Protein AF-A0A059LC12-F1 (afdb_monomer_lite)

Foldseek 3Di:
DVVVVVVLVCLQAKDFAWDADPDDPVRPDRPRLATDRPDIDGDPVVSVAAADLLFQKDKAWQQCVPPPPDPPDRDDTDIDIFGADDADVVGGGHDHPDQSPDDLVVSQVCCCVRVNDGDDAQANQQSQCVVQVVVVHDGPDDDVPHHHDDVVCSVLSCLRFADPPPPFSFGWHAPDVVHQWTAGRRRRDIDGPVNSVVVVVVVVD

Sequence (205 aa):
AEVLQLLRMDDCNAHGVLARRADALDGSEADPTARGVRGALLLASGSLVNHECLPTLARFDDCDAGSRSSATACSTPCVSFRTLHAVPRGGELSLSYVPLLWDGEERRARCRALFGFDCRCARCRAELREEAEAQGKEAPAAGLGEEEADWRYVDVFLLKYVCARPGCGGTLAPEAPGGSAAECNVCGAKRTEKEFLEELQALQE

Structure (mmCIF, N/CA/C/O backbone):
data_AF-A0A059LC12-F1
#
_entry.id   AF-A0A059LC12-F1
#
loop_
_atom_site.group_PDB
_atom_site.id
_atom_site.type_symbol
_atom_site.label_atom_id
_atom_site.label_alt_id
_atom_site.label_comp_id
_atom_site.label_asym_id
_atom_site.label_entity_id
_atom_site.label_seq_id
_atom_site.pdbx_PDB_ins_code
_atom_site.Cartn_x
_atom_site.Cartn_y
_atom_site.Cartn_z
_atom_site.occupancy
_atom_site.B_iso_or_equiv
_atom_site.auth_seq_id
_atom_site.auth_comp_id
_atom_site.auth_asym_id
_atom_site.auth_atom_id
_atom_site.pdbx_PDB_model_num
ATOM 1 N N . ALA A 1 1 ? -9.591 -32.918 -3.657 1.00 78.50 1 ALA A N 1
ATOM 2 C CA . ALA A 1 1 ? -9.455 -32.051 -2.468 1.00 78.50 1 ALA A CA 1
ATOM 3 C C . ALA A 1 1 ? -8.163 -31.238 -2.537 1.00 78.50 1 ALA A C 1
ATOM 5 O O . ALA A 1 1 ? -8.237 -30.019 -2.512 1.00 78.50 1 ALA A O 1
ATOM 6 N N . GLU A 1 2 ? -7.014 -31.886 -2.737 1.00 91.19 2 GLU A N 1
ATOM 7 C CA . GLU A 1 2 ? -5.685 -31.244 -2.759 1.00 91.19 2 GLU A CA 1
ATOM 8 C C . GLU A 1 2 ? -5.505 -30.181 -3.855 1.00 91.19 2 GLU A C 1
ATOM 10 O O . GLU A 1 2 ? -5.040 -29.086 -3.566 1.00 91.19 2 GLU A O 1
ATOM 15 N N . VAL A 1 3 ? -5.954 -30.441 -5.091 1.00 94.06 3 VAL A N 1
ATOM 16 C CA . VAL A 1 3 ? -5.865 -29.451 -6.188 1.00 94.06 3 VAL A CA 1
ATOM 17 C C . VAL A 1 3 ? -6.648 -28.174 -5.869 1.00 94.06 3 VAL A C 1
ATOM 19 O O . VAL A 1 3 ? -6.159 -27.078 -6.104 1.00 94.06 3 VAL A O 1
ATOM 22 N N . LEU A 1 4 ? -7.841 -28.294 -5.278 1.00 93.50 4 LEU A N 1
ATOM 23 C CA . LEU A 1 4 ? -8.642 -27.128 -4.886 1.00 93.50 4 LEU A CA 1
ATOM 24 C C . LEU A 1 4 ? -7.980 -26.334 -3.758 1.00 93.50 4 LEU A C 1
ATOM 26 O O . LEU A 1 4 ? -8.075 -25.113 -3.735 1.00 93.50 4 LEU A O 1
ATOM 30 N N . GLN A 1 5 ? -7.315 -27.017 -2.825 1.00 92.62 5 GLN A N 1
ATOM 31 C CA . GLN A 1 5 ? -6.544 -26.354 -1.780 1.00 92.62 5 GLN A CA 1
ATOM 32 C C . GLN A 1 5 ? -5.348 -25.605 -2.375 1.00 92.62 5 GLN A C 1
ATOM 34 O O . GLN A 1 5 ? -5.106 -24.469 -1.988 1.00 92.62 5 GLN A O 1
ATOM 39 N N . LEU A 1 6 ? -4.643 -26.206 -3.337 1.00 93.06 6 LEU A N 1
ATOM 40 C CA . LEU A 1 6 ? -3.536 -25.556 -4.034 1.00 93.06 6 LEU A CA 1
ATOM 41 C C . LEU A 1 6 ? -3.992 -24.310 -4.796 1.00 93.06 6 LEU A C 1
ATOM 43 O O . LEU A 1 6 ? -3.363 -23.270 -4.657 1.00 93.06 6 LEU A O 1
ATOM 47 N N . LEU A 1 7 ? -5.107 -24.391 -5.524 1.00 92.75 7 LEU A N 1
ATOM 48 C CA . LEU A 1 7 ? -5.674 -23.238 -6.229 1.00 92.75 7 LEU A CA 1
ATOM 49 C C . LEU A 1 7 ? -6.076 -22.118 -5.262 1.00 92.75 7 LEU A C 1
ATOM 51 O O . LEU A 1 7 ? -5.769 -20.965 -5.511 1.00 92.75 7 LEU A O 1
ATOM 55 N N . ARG A 1 8 ? -6.664 -22.449 -4.105 1.00 90.69 8 ARG A N 1
ATOM 56 C CA . ARG A 1 8 ? -6.962 -21.442 -3.070 1.00 90.69 8 ARG A CA 1
ATOM 57 C C . ARG A 1 8 ? -5.703 -20.811 -2.478 1.00 90.69 8 ARG A C 1
ATOM 59 O O . ARG A 1 8 ? -5.715 -19.635 -2.136 1.00 90.69 8 ARG A O 1
ATOM 66 N N . MET A 1 9 ? -4.633 -21.590 -2.313 1.00 91.12 9 MET A N 1
ATOM 67 C CA . MET A 1 9 ? -3.349 -21.046 -1.873 1.00 91.12 9 MET A CA 1
ATOM 68 C C . MET A 1 9 ? -2.764 -20.116 -2.935 1.00 91.12 9 MET A C 1
ATOM 70 O O . MET A 1 9 ? -2.258 -19.063 -2.568 1.00 91.12 9 MET A O 1
ATOM 74 N N . ASP A 1 10 ? -2.861 -20.469 -4.216 1.00 93.25 10 ASP A N 1
ATOM 75 C CA . ASP A 1 10 ? -2.450 -19.604 -5.324 1.00 93.25 10 ASP A CA 1
ATOM 76 C C . ASP A 1 10 ? -3.256 -18.296 -5.332 1.00 93.25 10 ASP A C 1
ATOM 78 O O . ASP A 1 10 ? -2.665 -17.225 -5.241 1.00 93.25 10 ASP A O 1
ATOM 82 N N . ASP A 1 11 ? -4.590 -18.368 -5.281 1.00 91.19 11 ASP A N 1
ATOM 83 C CA . ASP A 1 11 ? -5.481 -17.197 -5.299 1.00 91.19 11 ASP A CA 1
ATOM 84 C C . ASP A 1 11 ? -5.171 -16.183 -4.179 1.00 91.19 11 ASP A C 1
ATOM 86 O O . ASP A 1 11 ? -5.227 -14.972 -4.398 1.00 91.19 11 ASP A O 1
ATOM 90 N N . CYS A 1 12 ? -4.816 -16.663 -2.981 1.00 91.50 12 CYS A N 1
ATOM 91 C CA . CYS A 1 12 ? -4.515 -15.801 -1.833 1.00 91.50 12 CYS A CA 1
ATOM 92 C C . CYS A 1 12 ? -3.069 -15.276 -1.796 1.00 91.50 12 CYS A C 1
ATOM 94 O O . CYS A 1 12 ? -2.794 -14.350 -1.034 1.00 91.50 12 CYS A O 1
ATOM 96 N N . ASN A 1 13 ? -2.137 -15.876 -2.547 1.00 92.81 13 ASN A N 1
ATOM 97 C CA . ASN A 1 13 ? -0.695 -15.608 -2.416 1.00 92.81 13 ASN A CA 1
ATOM 98 C C . ASN A 1 13 ? -0.008 -15.206 -3.727 1.00 92.81 13 ASN A C 1
ATOM 100 O O . ASN A 1 13 ? 1.164 -14.819 -3.712 1.00 92.81 13 ASN A O 1
ATOM 104 N N . ALA A 1 14 ? -0.701 -15.299 -4.859 1.00 91.81 14 ALA A N 1
ATOM 105 C CA . ALA A 1 14 ? -0.199 -14.851 -6.142 1.00 91.81 14 ALA A CA 1
ATOM 106 C C . ALA A 1 14 ? -0.180 -13.322 -6.201 1.00 91.81 14 ALA A C 1
ATOM 108 O O . ALA A 1 14 ? -1.168 -12.638 -5.929 1.00 91.81 14 ALA A O 1
ATOM 109 N N . HIS A 1 15 ? 0.952 -12.770 -6.624 1.00 88.88 15 HIS A N 1
ATOM 110 C CA . HIS A 1 15 ? 1.108 -11.340 -6.826 1.00 88.88 15 HIS A CA 1
ATOM 111 C C . HIS A 1 15 ? 1.257 -11.015 -8.309 1.00 88.88 15 HIS A C 1
ATOM 113 O O . HIS A 1 15 ? 2.125 -11.564 -8.987 1.00 88.88 15 HIS A O 1
ATOM 119 N N . GLY A 1 16 ? 0.467 -10.067 -8.813 1.00 88.38 16 GLY A N 1
ATOM 120 C CA . GLY A 1 16 ? 0.641 -9.555 -10.173 1.00 88.38 16 GLY A CA 1
ATOM 121 C C . GLY A 1 16 ? 2.003 -8.875 -10.344 1.00 88.38 16 GLY A C 1
ATOM 122 O O . GLY A 1 16 ? 2.426 -8.122 -9.471 1.00 88.38 16 GLY A O 1
ATOM 123 N N . VAL A 1 17 ? 2.691 -9.126 -11.455 1.00 87.12 17 VAL A N 1
ATOM 124 C CA . VAL A 1 17 ? 3.999 -8.525 -11.765 1.00 87.12 17 VAL A CA 1
ATOM 125 C C . VAL A 1 17 ? 3.817 -7.224 -12.525 1.00 87.12 17 VAL A C 1
ATOM 127 O O . VAL A 1 17 ? 3.371 -7.248 -13.676 1.00 87.12 17 VAL A O 1
ATOM 130 N N . LEU A 1 18 ? 4.184 -6.100 -11.911 1.00 84.31 18 LEU A N 1
ATOM 131 C CA . LEU A 1 18 ? 4.065 -4.771 -12.509 1.00 84.31 18 LEU A CA 1
ATOM 132 C C . LEU A 1 18 ? 5.333 -4.379 -13.276 1.00 84.31 18 LEU A C 1
ATOM 134 O O . LEU A 1 18 ? 6.278 -3.808 -12.733 1.00 84.31 18 LEU A O 1
ATOM 138 N N . ALA A 1 19 ? 5.330 -4.612 -14.583 1.00 76.31 19 ALA A N 1
ATOM 139 C CA . ALA A 1 19 ? 6.418 -4.202 -15.471 1.00 76.31 19 ALA A CA 1
ATOM 140 C C . ALA A 1 19 ? 5.969 -3.067 -16.400 1.00 76.31 19 ALA A C 1
ATOM 142 O O . ALA A 1 19 ? 4.766 -2.844 -16.583 1.00 76.31 19 ALA A O 1
ATOM 143 N N . ARG A 1 20 ? 6.925 -2.340 -16.998 1.00 69.38 20 ARG A N 1
ATOM 144 C CA . ARG A 1 20 ? 6.603 -1.313 -18.005 1.00 69.38 20 ARG A CA 1
ATOM 145 C C . ARG A 1 20 ? 5.789 -1.939 -19.131 1.00 69.38 20 ARG A C 1
ATOM 147 O O . ARG A 1 20 ? 5.948 -3.121 -19.415 1.00 69.38 20 ARG A O 1
ATOM 154 N N . ARG A 1 21 ? 4.892 -1.220 -19.794 1.00 64.25 21 ARG A N 1
ATOM 155 C CA . ARG A 1 21 ? 4.296 -1.734 -21.039 1.00 64.25 21 ARG A CA 1
ATOM 156 C C . ARG A 1 21 ? 5.352 -1.576 -22.134 1.00 64.25 21 ARG A C 1
ATOM 158 O O . ARG A 1 21 ? 5.902 -0.493 -22.270 1.00 64.25 21 ARG A O 1
ATOM 165 N N . ALA A 1 22 ? 5.714 -2.669 -22.812 1.00 55.66 22 ALA A N 1
ATOM 166 C CA . ALA A 1 22 ? 6.730 -2.611 -23.868 1.00 55.66 22 ALA A CA 1
ATOM 167 C C . ALA A 1 22 ? 6.232 -1.769 -25.049 1.00 55.66 22 ALA A C 1
ATOM 169 O O . ALA A 1 22 ? 6.982 -0.940 -25.538 1.00 55.66 22 ALA A O 1
ATOM 170 N N . ASP A 1 23 ? 4.951 -1.915 -25.405 1.00 49.62 23 ASP A N 1
ATOM 171 C CA . ASP A 1 23 ? 4.318 -1.225 -26.526 1.00 49.62 23 ASP A CA 1
ATOM 172 C C . ASP A 1 23 ? 2.838 -0.937 -26.217 1.00 49.62 23 ASP A C 1
ATOM 174 O O . ASP A 1 23 ? 2.178 -1.682 -25.473 1.00 49.62 23 ASP A O 1
ATOM 178 N N . ALA A 1 24 ? 2.293 0.125 -26.811 1.00 51.81 24 ALA A N 1
ATOM 179 C CA . ALA A 1 24 ? 0.852 0.274 -26.940 1.00 51.81 24 ALA A CA 1
ATOM 180 C C . ALA A 1 24 ? 0.379 -0.699 -28.030 1.00 51.81 24 ALA A C 1
ATOM 182 O O . ALA A 1 24 ? 0.836 -0.639 -29.170 1.00 51.81 24 ALA A O 1
ATOM 183 N N . LEU A 1 25 ? -0.520 -1.624 -27.681 1.00 51.78 25 LEU A N 1
ATOM 184 C CA . LEU A 1 25 ? -1.021 -2.656 -28.604 1.00 51.78 25 LEU A CA 1
ATOM 185 C C . LEU A 1 25 ? -1.738 -2.067 -29.836 1.00 51.78 25 LEU A C 1
ATOM 187 O O . LEU A 1 25 ? -1.973 -2.780 -30.806 1.00 51.78 25 LEU A O 1
ATOM 191 N N . ASP A 1 26 ? -2.093 -0.784 -29.785 1.00 57.78 26 ASP A N 1
ATOM 192 C CA . ASP A 1 26 ? -2.821 -0.039 -30.808 1.00 57.78 26 ASP A CA 1
ATOM 193 C C . ASP A 1 26 ? -1.940 0.929 -31.621 1.00 57.78 26 ASP A C 1
ATOM 195 O O . ASP A 1 26 ? -2.458 1.655 -32.468 1.00 57.78 26 ASP A O 1
ATOM 199 N N . GLY A 1 27 ? -0.620 0.948 -31.394 1.00 52.34 27 GLY A N 1
ATOM 200 C CA . GLY A 1 27 ? 0.300 1.850 -32.093 1.00 52.34 27 GLY A CA 1
ATOM 201 C C . GLY A 1 27 ? 0.208 3.320 -31.664 1.00 52.34 27 GLY A C 1
ATOM 202 O O . GLY A 1 27 ? 0.790 4.173 -32.335 1.00 52.34 27 GLY A O 1
ATOM 203 N N . SER A 1 28 ? -0.500 3.634 -30.571 1.00 57.97 28 SER A N 1
ATOM 204 C CA . SER A 1 28 ? -0.414 4.951 -29.927 1.00 57.97 28 SER A CA 1
ATOM 205 C C . SER A 1 28 ? 0.963 5.168 -29.285 1.00 57.97 28 SER A C 1
ATOM 207 O O . SER A 1 28 ? 1.692 4.210 -29.012 1.00 57.97 28 SER A O 1
ATOM 209 N N . GLU A 1 29 ? 1.355 6.428 -29.054 1.00 53.12 29 GLU A N 1
ATOM 210 C CA . GLU A 1 29 ? 2.572 6.697 -28.282 1.00 53.12 29 GLU A CA 1
ATOM 211 C C . GLU A 1 29 ? 2.431 6.067 -26.892 1.00 53.12 29 GLU A C 1
ATOM 213 O O . GLU A 1 29 ? 1.598 6.479 -26.082 1.00 53.12 29 GLU A O 1
ATOM 218 N N . ALA A 1 30 ? 3.230 5.030 -26.631 1.00 57.00 30 ALA A N 1
ATOM 219 C CA . ALA A 1 30 ? 3.245 4.367 -25.342 1.00 57.00 30 ALA A CA 1
ATOM 220 C C . ALA A 1 30 ? 3.693 5.378 -24.283 1.00 57.00 30 ALA A C 1
ATOM 222 O O . ALA A 1 30 ? 4.811 5.886 -24.360 1.00 57.00 30 ALA A O 1
ATOM 223 N N . ASP A 1 31 ? 2.844 5.654 -23.286 1.00 61.62 31 ASP A N 1
ATOM 224 C CA . ASP A 1 31 ? 3.279 6.398 -22.105 1.00 61.62 31 ASP A CA 1
ATOM 225 C C . ASP A 1 31 ? 4.471 5.630 -21.500 1.00 61.62 31 ASP A C 1
ATOM 227 O O . ASP A 1 31 ? 4.286 4.514 -20.999 1.00 61.62 31 ASP A O 1
ATOM 231 N N . PRO A 1 32 ? 5.695 6.194 -21.525 1.00 58.34 32 PRO A N 1
ATOM 232 C CA . PRO A 1 32 ? 6.909 5.497 -21.098 1.00 58.34 32 PRO A CA 1
ATOM 233 C C . PRO A 1 32 ? 6.898 5.147 -19.602 1.00 58.34 32 PRO A C 1
ATOM 235 O O . PRO A 1 32 ? 7.768 4.419 -19.116 1.00 58.34 32 PRO A O 1
ATOM 238 N N . THR A 1 33 ? 5.920 5.672 -18.862 1.00 61.16 33 THR A N 1
ATOM 239 C CA . THR A 1 33 ? 5.688 5.406 -17.443 1.00 61.16 33 THR A CA 1
ATOM 240 C C . THR A 1 33 ? 4.524 4.446 -17.182 1.00 61.16 33 THR A C 1
ATOM 242 O O . THR A 1 33 ? 4.338 4.018 -16.040 1.00 61.16 33 THR A O 1
ATOM 245 N N . ALA A 1 34 ? 3.755 4.065 -18.209 1.00 65.81 34 ALA A N 1
ATOM 246 C CA . ALA A 1 34 ? 2.652 3.131 -18.052 1.00 65.81 34 ALA A CA 1
ATOM 247 C C . ALA A 1 34 ? 3.184 1.736 -17.719 1.00 65.81 34 ALA A C 1
ATOM 249 O O . ALA A 1 34 ? 3.952 1.125 -18.469 1.00 65.81 34 ALA A O 1
ATOM 250 N N . ARG A 1 35 ? 2.734 1.204 -16.584 1.00 71.56 35 ARG A N 1
ATOM 251 C CA . ARG A 1 35 ? 2.984 -0.177 -16.172 1.00 71.56 35 ARG A CA 1
ATOM 252 C C . ARG A 1 35 ? 1.701 -0.988 -16.225 1.00 71.56 35 ARG A C 1
ATOM 254 O O . ARG A 1 35 ? 0.600 -0.450 -16.141 1.00 71.56 35 ARG A O 1
ATOM 261 N N . GLY A 1 36 ? 1.847 -2.291 -16.405 1.00 74.56 36 GLY A N 1
ATOM 262 C CA . GLY A 1 36 ? 0.733 -3.228 -16.420 1.00 74.56 36 GLY A CA 1
ATOM 263 C C . GLY A 1 36 ? 1.141 -4.569 -15.838 1.00 74.56 36 GLY A C 1
ATOM 264 O O . GLY A 1 36 ? 2.327 -4.902 -15.782 1.00 74.56 36 GLY A O 1
ATOM 265 N N . VAL A 1 37 ? 0.143 -5.341 -15.415 1.00 82.25 37 VAL A N 1
ATOM 266 C CA . VAL A 1 37 ? 0.360 -6.714 -14.959 1.00 82.25 37 VAL A CA 1
ATOM 267 C C . VAL A 1 37 ? 0.782 -7.561 -16.161 1.00 82.25 37 VAL A C 1
ATOM 269 O O . VAL A 1 37 ? 0.010 -7.715 -17.105 1.00 82.25 37 VAL A O 1
ATOM 272 N N . ARG A 1 38 ? 2.012 -8.089 -16.142 1.00 81.81 38 ARG A N 1
ATOM 273 C CA . ARG A 1 38 ? 2.543 -8.975 -17.201 1.00 81.81 38 ARG A CA 1
ATOM 274 C C . ARG A 1 38 ? 2.444 -10.465 -16.866 1.00 81.81 38 ARG A C 1
ATOM 276 O O . ARG A 1 38 ? 2.650 -11.302 -17.738 1.00 81.81 38 ARG A O 1
ATOM 283 N N . GLY A 1 39 ? 2.152 -10.797 -15.615 1.00 84.44 39 GLY A N 1
ATOM 284 C CA . GLY A 1 39 ? 2.079 -12.169 -15.124 1.00 84.44 39 GLY A CA 1
ATOM 285 C C . GLY A 1 39 ? 1.822 -12.204 -13.624 1.00 84.44 39 GLY A C 1
ATOM 286 O O . GLY A 1 39 ? 1.498 -11.174 -13.031 1.00 84.44 39 GLY A O 1
ATOM 287 N N . ALA A 1 40 ? 2.001 -13.376 -13.020 1.00 88.12 40 ALA A N 1
ATOM 288 C CA . ALA A 1 40 ? 1.873 -13.592 -11.584 1.00 88.12 40 ALA A CA 1
ATOM 289 C C . ALA A 1 40 ? 3.148 -14.225 -11.006 1.00 88.12 40 ALA A C 1
ATOM 291 O O . ALA A 1 40 ? 3.852 -14.962 -11.699 1.00 88.12 40 ALA A O 1
ATOM 292 N N . LEU A 1 41 ? 3.440 -13.930 -9.740 1.00 88.81 41 LEU A N 1
ATOM 293 C CA . LEU A 1 41 ? 4.539 -14.503 -8.967 1.00 88.81 41 LEU A CA 1
ATOM 294 C C . LEU A 1 41 ? 4.020 -15.072 -7.653 1.00 88.81 41 LEU A C 1
ATOM 296 O O . LEU A 1 41 ? 3.261 -14.412 -6.945 1.00 88.81 41 LEU A O 1
ATOM 300 N N . LEU A 1 42 ? 4.525 -16.249 -7.294 1.00 91.25 42 LEU A N 1
ATOM 301 C CA . LEU A 1 42 ? 4.431 -16.794 -5.946 1.00 91.25 42 LEU A CA 1
ATOM 302 C C . LEU A 1 42 ? 5.745 -16.521 -5.220 1.00 91.25 42 LEU A C 1
ATOM 304 O O . LEU A 1 42 ? 6.809 -16.988 -5.631 1.00 91.25 42 LEU A O 1
ATOM 308 N N . LEU A 1 43 ? 5.672 -15.747 -4.141 1.00 90.56 43 LEU A N 1
ATOM 309 C CA . LEU A 1 43 ? 6.827 -15.334 -3.352 1.00 90.56 43 LEU A CA 1
ATOM 310 C C . LEU A 1 43 ? 6.676 -15.898 -1.945 1.00 90.56 43 LEU A C 1
ATOM 312 O O . LEU A 1 43 ? 6.103 -15.234 -1.095 1.00 90.56 43 LEU A O 1
ATOM 316 N N . ALA A 1 44 ? 7.220 -17.089 -1.678 1.00 90.88 44 ALA A N 1
ATOM 317 C CA . ALA A 1 44 ? 7.027 -17.774 -0.393 1.00 90.88 44 ALA A CA 1
ATOM 318 C C . ALA A 1 44 ? 7.284 -16.870 0.832 1.00 90.88 44 ALA A C 1
ATOM 320 O O . ALA A 1 44 ? 6.486 -16.853 1.762 1.00 90.88 44 ALA A O 1
ATOM 321 N N . SER A 1 45 ? 8.357 -16.070 0.810 1.00 89.94 45 SER A N 1
ATOM 322 C CA . SER A 1 45 ? 8.646 -15.109 1.885 1.00 89.94 45 SER A CA 1
ATOM 323 C C . SER A 1 45 ? 7.758 -13.861 1.848 1.00 89.94 45 SER A C 1
ATOM 325 O O . SER A 1 45 ? 7.474 -13.292 2.895 1.00 89.94 45 SER A O 1
ATOM 327 N N . GLY A 1 46 ? 7.326 -13.421 0.662 1.00 89.75 46 GLY A N 1
ATOM 328 C CA . GLY A 1 46 ? 6.421 -12.276 0.502 1.00 89.75 46 GLY A CA 1
ATOM 329 C C . GLY A 1 46 ? 5.005 -12.576 0.998 1.00 89.75 46 GLY A C 1
ATOM 330 O O . GLY A 1 46 ? 4.366 -11.706 1.575 1.00 89.75 46 GLY A O 1
ATOM 331 N N . SER A 1 47 ? 4.566 -13.828 0.872 1.00 93.56 47 SER A N 1
ATOM 332 C CA . SER A 1 47 ? 3.278 -14.332 1.361 1.00 93.56 47 SER A CA 1
ATOM 333 C C . SER A 1 47 ? 3.147 -14.354 2.890 1.00 93.56 47 SER A C 1
ATOM 335 O O . SER A 1 47 ? 2.057 -14.580 3.404 1.00 93.56 47 SER A O 1
ATOM 337 N N . LEU A 1 48 ? 4.238 -14.127 3.632 1.00 94.62 48 LEU A N 1
ATOM 338 C CA . LEU A 1 48 ? 4.215 -13.995 5.095 1.00 94.62 48 LEU A CA 1
ATOM 339 C C . LEU A 1 48 ? 3.838 -12.580 5.563 1.00 94.62 48 LEU A C 1
ATOM 341 O O . LEU A 1 48 ? 3.630 -12.372 6.756 1.00 94.62 48 LEU A O 1
ATOM 345 N N . VAL A 1 49 ? 3.819 -11.602 4.656 1.00 96.69 49 VAL A N 1
ATOM 346 C CA . VAL A 1 49 ? 3.621 -10.188 4.986 1.00 96.69 49 VAL A CA 1
ATOM 347 C C . VAL A 1 49 ? 2.135 -9.870 4.993 1.00 96.69 49 VAL A C 1
ATOM 349 O O . VAL A 1 49 ? 1.523 -9.861 3.933 1.00 96.69 49 VAL A O 1
ATOM 352 N N . ASN A 1 50 ? 1.576 -9.575 6.166 1.00 96.94 50 ASN A N 1
ATOM 353 C CA . ASN A 1 50 ? 0.141 -9.365 6.346 1.00 96.94 50 ASN A CA 1
ATOM 354 C C . ASN A 1 50 ? -0.383 -8.059 5.734 1.00 96.94 50 ASN A C 1
ATOM 356 O O . ASN A 1 50 ? 0.365 -7.144 5.379 1.00 96.94 50 ASN A O 1
ATOM 360 N N . HIS A 1 51 ? -1.713 -7.973 5.660 1.00 97.25 51 HIS A N 1
ATOM 361 C CA . HIS A 1 51 ? -2.414 -6.793 5.186 1.00 97.25 51 HIS A CA 1
ATOM 362 C C . HIS A 1 51 ? -2.541 -5.690 6.244 1.00 97.25 51 HIS A C 1
ATOM 364 O O . HIS A 1 51 ? -3.020 -5.942 7.347 1.00 97.25 51 HIS A O 1
ATOM 370 N N . GLU A 1 52 ? -2.295 -4.443 5.844 1.00 97.44 52 GLU A N 1
ATOM 371 C CA . GLU A 1 52 ? -2.746 -3.256 6.568 1.00 97.44 52 GLU A CA 1
ATOM 372 C C . GLU A 1 52 ? -3.158 -2.125 5.609 1.00 97.44 52 GLU A C 1
ATOM 374 O O . GLU A 1 52 ? -2.586 -1.972 4.529 1.00 97.44 52 GLU A O 1
ATOM 379 N N . CYS A 1 53 ? -4.165 -1.321 5.982 1.00 97.50 53 CYS A N 1
ATOM 380 C CA . CYS A 1 53 ? -4.625 -0.174 5.175 1.00 97.50 53 CYS A CA 1
ATOM 381 C C . CYS A 1 53 ? -3.777 1.099 5.364 1.00 97.50 53 CYS A C 1
ATOM 383 O O . CYS A 1 53 ? -4.034 2.096 4.690 1.00 97.50 53 CYS A O 1
ATOM 385 N N . LEU A 1 54 ? -2.811 1.067 6.284 1.00 97.00 54 LEU A N 1
ATOM 386 C CA . LEU A 1 54 ? -1.740 2.046 6.496 1.00 97.00 54 LEU A CA 1
ATOM 387 C C . LEU A 1 54 ? -0.416 1.262 6.590 1.00 97.00 54 LEU A C 1
ATOM 389 O O . LEU A 1 54 ? 0.131 1.101 7.676 1.00 97.00 54 LEU A O 1
ATOM 393 N N . PRO A 1 55 ? 0.023 0.643 5.482 1.00 97.75 55 PRO A N 1
ATOM 394 C CA . PRO A 1 55 ? 1.069 -0.371 5.516 1.00 97.75 55 PRO A CA 1
ATOM 395 C C . PRO A 1 55 ? 2.439 0.213 5.846 1.00 97.75 55 PRO A C 1
ATOM 397 O O . PRO A 1 55 ? 2.704 1.389 5.607 1.00 97.75 55 PRO A O 1
ATOM 400 N N . THR A 1 56 ? 3.355 -0.642 6.291 1.00 97.69 56 THR A N 1
ATOM 401 C CA . THR A 1 56 ? 4.751 -0.243 6.507 1.00 97.69 56 THR A CA 1
ATOM 402 C C . THR A 1 56 ? 5.642 -0.476 5.290 1.00 97.69 56 THR A C 1
ATOM 404 O O . THR A 1 56 ? 6.700 0.148 5.187 1.00 97.69 56 THR A O 1
ATOM 407 N N . LEU A 1 57 ? 5.228 -1.326 4.344 1.00 97.50 57 LEU A N 1
ATOM 408 C CA . LEU A 1 57 ? 5.975 -1.687 3.139 1.00 97.50 57 LEU A CA 1
ATOM 409 C C . LEU A 1 57 ? 5.258 -1.306 1.836 1.00 97.50 57 LEU A C 1
ATOM 411 O O . LEU A 1 57 ? 4.033 -1.252 1.745 1.00 97.50 57 LEU A O 1
ATOM 415 N N . ALA A 1 58 ? 6.062 -1.135 0.787 1.00 96.12 58 ALA A N 1
ATOM 416 C CA . ALA A 1 58 ? 5.653 -1.191 -0.608 1.00 96.12 58 ALA A CA 1
ATOM 417 C C . ALA A 1 58 ? 6.532 -2.200 -1.354 1.00 96.12 58 ALA A C 1
ATOM 419 O O . ALA A 1 58 ? 7.743 -2.286 -1.129 1.00 96.12 58 ALA A O 1
ATOM 420 N N . ARG A 1 59 ? 5.915 -2.961 -2.259 1.00 94.06 59 ARG A N 1
ATOM 421 C CA . ARG A 1 59 ? 6.593 -3.931 -3.127 1.00 94.06 59 ARG A CA 1
ATOM 422 C C . ARG A 1 59 ? 6.900 -3.306 -4.481 1.00 94.06 59 ARG A C 1
ATOM 424 O O . ARG A 1 59 ? 5.990 -2.748 -5.090 1.00 94.06 59 ARG A O 1
ATOM 431 N N . PHE A 1 60 ? 8.132 -3.465 -4.949 1.00 91.75 60 PHE A N 1
ATOM 432 C CA . PHE A 1 60 ? 8.633 -2.996 -6.238 1.00 91.75 60 PHE A CA 1
ATOM 433 C C . PHE A 1 60 ? 9.046 -4.185 -7.103 1.00 91.75 60 PHE A C 1
ATOM 435 O O . PHE A 1 60 ? 9.808 -5.040 -6.650 1.00 91.75 60 PHE A O 1
ATOM 442 N N . ASP A 1 61 ? 8.568 -4.193 -8.347 1.00 88.94 61 ASP A N 1
ATOM 443 C CA . ASP A 1 61 ? 8.883 -5.211 -9.345 1.00 88.94 61 ASP A CA 1
ATOM 444 C C . ASP A 1 61 ? 9.830 -4.614 -10.411 1.00 88.94 61 ASP A C 1
ATOM 446 O O . ASP A 1 61 ? 9.432 -3.847 -11.297 1.00 88.94 61 ASP A O 1
ATOM 450 N N . ASP A 1 62 ? 11.106 -4.981 -10.337 1.00 80.06 62 ASP A N 1
ATOM 451 C CA . ASP A 1 62 ? 12.172 -4.580 -11.255 1.00 80.06 62 ASP A CA 1
ATOM 452 C C . ASP A 1 62 ? 12.414 -5.691 -12.284 1.00 80.06 62 ASP A C 1
ATOM 454 O O . ASP A 1 62 ? 13.354 -6.482 -12.204 1.00 80.06 62 ASP A O 1
ATOM 458 N N . CYS A 1 63 ? 11.519 -5.765 -13.270 1.00 69.62 63 CYS A N 1
ATOM 459 C CA . CYS A 1 63 ? 11.563 -6.792 -14.320 1.00 69.62 63 CYS A CA 1
ATOM 460 C C . CYS A 1 63 ? 12.404 -6.384 -15.539 1.00 69.62 63 CYS A C 1
ATOM 462 O O . CYS A 1 63 ? 12.817 -7.241 -16.313 1.00 69.62 63 CYS A O 1
ATOM 464 N N . ASP A 1 64 ? 12.675 -5.084 -15.694 1.00 64.50 64 ASP A N 1
ATOM 465 C CA . ASP A 1 64 ? 13.302 -4.507 -16.892 1.00 64.50 64 ASP A CA 1
ATOM 466 C C . ASP A 1 64 ? 14.780 -4.104 -16.664 1.00 64.50 64 ASP A C 1
ATOM 468 O O . ASP A 1 64 ? 15.439 -3.573 -17.562 1.00 64.50 64 ASP A O 1
ATOM 472 N N . ALA A 1 65 ? 15.333 -4.350 -15.467 1.00 55.12 65 ALA A N 1
ATOM 473 C CA . ALA A 1 65 ? 16.650 -3.852 -15.045 1.00 55.12 65 ALA A CA 1
ATOM 474 C C . ALA A 1 65 ? 17.846 -4.437 -15.836 1.00 55.12 65 ALA A C 1
ATOM 476 O O . ALA A 1 65 ? 18.930 -3.853 -15.811 1.00 55.12 65 ALA A O 1
ATOM 477 N N . GLY A 1 66 ? 17.659 -5.540 -16.574 1.00 49.12 66 GLY A N 1
ATOM 478 C CA . GLY A 1 66 ? 18.701 -6.194 -17.382 1.00 49.12 66 GLY A CA 1
ATOM 479 C C . GLY A 1 66 ? 18.634 -5.948 -18.897 1.00 49.12 66 GLY A C 1
ATOM 480 O O . GLY A 1 66 ? 19.573 -6.292 -19.612 1.00 49.12 66 GLY A O 1
ATOM 481 N N . SER A 1 67 ? 17.570 -5.333 -19.422 1.00 48.72 67 SER A N 1
ATOM 482 C CA . SER A 1 67 ? 17.279 -5.330 -20.869 1.00 48.72 67 SER A CA 1
ATOM 483 C C . SER A 1 67 ? 17.909 -4.161 -21.649 1.00 48.72 67 SER A C 1
ATOM 485 O O . SER A 1 67 ? 17.315 -3.646 -22.596 1.00 48.72 67 SER A O 1
ATOM 487 N N . ARG A 1 68 ? 19.118 -3.712 -21.281 1.00 48.34 68 ARG A N 1
ATOM 488 C CA . ARG A 1 68 ? 19.862 -2.704 -22.072 1.00 48.34 68 ARG A CA 1
ATOM 489 C C . ARG A 1 68 ? 20.911 -3.292 -23.023 1.00 48.34 68 ARG A C 1
ATOM 491 O O . ARG A 1 68 ? 21.519 -2.519 -23.755 1.00 48.34 68 ARG A O 1
ATOM 498 N N . SER A 1 69 ? 21.132 -4.614 -23.047 1.00 43.59 69 SER A N 1
ATOM 499 C CA . SER A 1 69 ? 22.154 -5.205 -23.935 1.00 43.59 69 SER A CA 1
ATOM 500 C C . SER A 1 69 ? 21.793 -6.492 -24.687 1.00 43.59 69 SER A C 1
ATOM 502 O O . SER A 1 69 ? 22.613 -6.943 -25.482 1.00 43.59 69 SER A O 1
ATOM 504 N N . SER A 1 70 ? 20.604 -7.085 -24.528 1.00 40.00 70 SER A N 1
ATOM 505 C CA . SER A 1 70 ? 20.216 -8.241 -25.352 1.00 40.00 70 SER A CA 1
ATOM 506 C C . SER A 1 70 ? 18.715 -8.529 -25.290 1.00 40.00 70 SER A C 1
ATOM 508 O O . SER A 1 70 ? 18.174 -8.756 -24.211 1.00 40.00 70 SER A O 1
ATOM 510 N N . ALA A 1 71 ? 18.057 -8.592 -26.451 1.00 48.31 71 ALA A N 1
ATOM 511 C CA . ALA A 1 71 ? 16.640 -8.939 -26.616 1.00 48.31 71 ALA A CA 1
ATOM 512 C C . ALA A 1 71 ? 16.297 -10.408 -26.260 1.00 48.31 71 ALA A C 1
ATOM 514 O O . ALA A 1 71 ? 15.161 -10.837 -26.440 1.00 48.31 71 ALA A O 1
ATOM 515 N N . THR A 1 72 ? 17.263 -11.191 -25.768 1.00 44.47 72 THR A N 1
ATOM 516 C CA . THR A 1 72 ? 17.108 -12.614 -25.410 1.00 44.47 72 THR A CA 1
ATOM 517 C C . THR A 1 72 ? 17.348 -12.931 -23.934 1.00 44.47 72 THR A C 1
ATOM 519 O O . THR A 1 72 ? 17.223 -14.089 -23.539 1.00 44.47 72 THR A O 1
ATOM 522 N N . ALA A 1 73 ? 17.643 -11.941 -23.088 1.00 44.19 73 ALA A N 1
ATOM 523 C CA . ALA A 1 73 ? 17.726 -12.151 -21.647 1.00 44.19 73 ALA A CA 1
ATOM 524 C C . ALA A 1 73 ? 16.395 -11.755 -20.996 1.00 44.19 73 ALA A C 1
ATOM 526 O O . ALA A 1 73 ? 16.173 -10.589 -20.683 1.00 44.19 73 ALA A O 1
ATOM 527 N N . CYS A 1 74 ? 15.509 -12.729 -20.772 1.00 45.22 74 CYS A N 1
ATOM 528 C CA . CYS A 1 74 ? 14.455 -12.564 -19.774 1.00 45.22 74 CYS A CA 1
ATOM 529 C C . CYS A 1 74 ? 15.162 -12.458 -18.416 1.00 45.22 74 CYS A C 1
ATOM 531 O O . CYS A 1 74 ? 15.515 -13.473 -17.816 1.00 45.22 74 CYS A O 1
ATOM 533 N N . SER A 1 75 ? 15.503 -11.238 -17.993 1.00 59.72 75 SER A N 1
ATOM 534 C CA . SER A 1 75 ? 16.081 -11.017 -16.673 1.00 59.72 75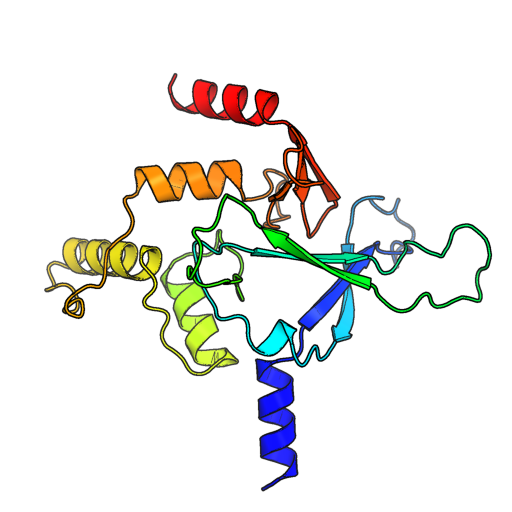 SER A CA 1
ATOM 535 C C . SER A 1 75 ? 15.067 -11.489 -15.645 1.00 59.72 75 SER A C 1
ATOM 537 O O . SER A 1 75 ? 13.925 -11.033 -15.663 1.00 59.72 75 SER A O 1
ATOM 539 N N . THR A 1 76 ? 15.473 -12.420 -14.782 1.00 67.00 76 THR A N 1
ATOM 540 C CA . THR A 1 76 ? 14.666 -12.882 -13.653 1.00 67.00 76 THR A CA 1
ATOM 541 C C . THR A 1 76 ? 14.047 -11.669 -12.954 1.00 67.00 76 THR A C 1
ATOM 543 O O . THR A 1 76 ? 14.798 -10.747 -12.618 1.00 67.00 76 THR A O 1
ATOM 546 N N . PRO A 1 77 ? 12.716 -11.626 -12.760 1.00 73.44 77 PRO A N 1
ATOM 547 C CA . PRO A 1 77 ? 12.075 -10.485 -12.126 1.00 73.44 77 PRO A CA 1
ATOM 548 C C . PRO A 1 77 ? 12.675 -10.290 -10.734 1.00 73.44 77 PRO A C 1
ATOM 550 O O . PRO A 1 77 ? 12.679 -11.213 -9.918 1.00 73.44 77 PRO A O 1
ATOM 553 N N . CYS A 1 78 ? 13.216 -9.102 -10.475 1.00 82.56 78 CYS A N 1
ATOM 554 C CA . CYS A 1 78 ? 13.702 -8.745 -9.153 1.00 82.56 78 CYS A CA 1
ATOM 555 C C . CYS A 1 78 ? 12.547 -8.113 -8.379 1.00 82.56 78 CYS A C 1
ATOM 557 O O . CYS A 1 78 ? 11.971 -7.126 -8.827 1.00 82.56 78 CYS A O 1
ATOM 559 N N . VAL A 1 79 ? 12.196 -8.685 -7.229 1.00 88.88 79 VAL A N 1
ATOM 560 C CA . VAL A 1 79 ? 11.179 -8.118 -6.339 1.00 88.88 79 VAL A CA 1
ATOM 561 C C . VAL A 1 79 ? 11.872 -7.591 -5.095 1.00 88.88 79 VAL A C 1
ATOM 563 O O . VAL A 1 79 ? 12.618 -8.320 -4.441 1.00 88.88 79 VAL A O 1
ATOM 566 N N . SER A 1 80 ? 11.615 -6.331 -4.754 1.00 91.75 80 SER A N 1
ATOM 567 C CA . SER A 1 80 ? 12.112 -5.713 -3.526 1.00 91.75 80 SER A CA 1
ATOM 568 C C . SER A 1 80 ? 10.969 -5.152 -2.687 1.00 91.75 80 SER A C 1
ATOM 570 O O . SER A 1 80 ? 9.942 -4.720 -3.209 1.00 91.75 80 SER A O 1
ATOM 572 N N . PHE A 1 81 ? 11.147 -5.159 -1.368 1.00 94.50 81 PHE A N 1
ATOM 573 C CA . PHE A 1 81 ? 10.237 -4.526 -0.420 1.00 94.50 81 PHE A CA 1
ATOM 574 C C . PHE A 1 81 ? 10.955 -3.340 0.212 1.00 94.50 81 PHE A C 1
ATOM 576 O O . PHE A 1 81 ? 12.079 -3.481 0.695 1.00 94.50 81 PHE A O 1
ATOM 583 N N . ARG A 1 82 ? 10.318 -2.171 0.190 1.00 95.69 82 ARG A N 1
ATOM 584 C CA . ARG A 1 82 ? 10.865 -0.928 0.744 1.00 95.69 82 ARG A CA 1
ATOM 585 C C . ARG A 1 82 ? 9.910 -0.398 1.803 1.00 95.69 82 ARG A C 1
ATOM 587 O O . ARG A 1 82 ? 8.702 -0.376 1.583 1.00 95.69 82 ARG A O 1
ATOM 594 N N . THR A 1 83 ? 10.446 0.016 2.944 1.00 96.62 83 THR A N 1
ATOM 595 C CA . THR A 1 83 ? 9.655 0.616 4.023 1.00 96.62 83 THR A CA 1
ATOM 596 C C . THR A 1 83 ? 9.225 2.030 3.658 1.00 96.62 83 THR A C 1
ATOM 598 O O . THR A 1 83 ? 10.062 2.808 3.209 1.00 96.62 83 THR A O 1
ATOM 601 N N . LEU A 1 84 ? 7.963 2.384 3.896 1.00 95.69 84 LEU A N 1
ATOM 602 C CA . LEU A 1 84 ? 7.423 3.731 3.654 1.00 95.69 84 LEU A CA 1
ATOM 603 C C . LEU A 1 84 ? 7.958 4.740 4.678 1.00 95.69 84 LEU A C 1
ATOM 605 O O . LEU A 1 84 ? 8.304 5.873 4.348 1.00 95.69 84 LEU A O 1
ATOM 609 N N . HIS A 1 85 ? 8.037 4.307 5.932 1.00 93.31 85 HIS A N 1
ATOM 610 C CA . HIS A 1 85 ? 8.489 5.087 7.077 1.00 93.31 85 HIS A CA 1
ATOM 611 C C . HIS A 1 85 ? 9.340 4.220 8.007 1.00 93.31 85 HIS A C 1
ATOM 613 O O . HIS A 1 85 ? 9.486 3.014 7.804 1.00 93.31 85 HIS A O 1
ATOM 619 N N . ALA A 1 86 ? 9.918 4.833 9.039 1.00 93.25 86 ALA A N 1
ATOM 620 C CA . ALA A 1 86 ? 10.636 4.089 10.064 1.00 93.25 86 ALA A CA 1
ATOM 621 C C . ALA A 1 86 ? 9.697 3.084 10.755 1.00 93.25 86 ALA A C 1
ATOM 623 O O . ALA A 1 86 ? 8.587 3.440 11.158 1.00 93.25 86 ALA A O 1
ATOM 624 N N . VAL A 1 87 ? 10.163 1.843 10.901 1.00 94.38 87 VAL A N 1
ATOM 625 C CA . VAL A 1 87 ? 9.465 0.772 11.622 1.00 94.38 87 VAL A CA 1
ATOM 626 C C . VAL A 1 87 ? 10.281 0.438 12.874 1.00 94.38 87 VAL A C 1
ATOM 628 O O . VAL A 1 87 ? 11.465 0.104 12.749 1.00 94.38 87 VAL A O 1
ATOM 631 N N . PRO A 1 88 ? 9.710 0.551 14.087 1.00 94.31 88 PRO A N 1
ATOM 632 C CA . PRO A 1 88 ? 10.407 0.192 15.317 1.00 94.31 88 PRO A CA 1
ATOM 633 C C . PRO A 1 88 ? 10.855 -1.273 15.326 1.00 94.31 88 PRO A C 1
ATOM 635 O O . PRO A 1 88 ? 10.228 -2.141 14.720 1.00 94.31 88 PRO A O 1
ATOM 638 N N . ARG A 1 89 ? 11.925 -1.583 16.068 1.00 95.81 89 ARG A N 1
ATOM 639 C CA . ARG A 1 89 ? 12.374 -2.972 16.244 1.00 95.81 89 ARG A CA 1
ATOM 640 C C . ARG A 1 89 ? 11.252 -3.811 16.862 1.00 95.81 89 ARG A C 1
ATOM 642 O O . ARG A 1 89 ? 10.752 -3.470 17.928 1.00 95.81 89 ARG A O 1
ATOM 649 N N . GLY A 1 90 ? 10.930 -4.934 16.223 1.00 96.06 90 GLY A N 1
ATOM 650 C CA . GLY A 1 90 ? 9.834 -5.811 16.644 1.00 96.06 90 GLY A CA 1
ATOM 651 C C . GLY A 1 90 ? 8.456 -5.371 16.145 1.00 96.06 90 GLY A C 1
ATOM 652 O O . GLY A 1 90 ? 7.494 -6.089 16.389 1.00 96.06 90 GLY A O 1
ATOM 653 N N . GLY A 1 91 ? 8.361 -4.238 15.440 1.00 94.00 91 GLY A N 1
ATOM 654 C CA . GLY A 1 91 ? 7.161 -3.851 14.706 1.00 94.00 91 GLY A CA 1
ATOM 655 C C . GLY A 1 91 ? 6.915 -4.771 13.510 1.00 94.00 91 GLY A C 1
ATOM 656 O O . GLY A 1 91 ? 7.857 -5.293 12.907 1.00 94.00 91 GLY A O 1
ATOM 657 N N . GLU A 1 92 ? 5.643 -4.972 13.184 1.00 95.69 92 GLU A N 1
ATOM 658 C CA . GLU A 1 92 ? 5.225 -5.807 12.064 1.00 95.69 92 GLU A CA 1
ATOM 659 C C . GLU A 1 92 ? 5.508 -5.124 10.718 1.00 95.69 92 GLU A C 1
ATOM 661 O O . GLU A 1 92 ? 5.375 -3.908 10.550 1.00 95.69 92 GLU A O 1
ATOM 666 N N . LEU A 1 93 ? 5.915 -5.933 9.742 1.00 97.50 93 LEU A N 1
ATOM 667 C CA . LEU A 1 93 ? 5.998 -5.519 8.352 1.00 97.50 93 LEU A CA 1
ATOM 668 C C . LEU A 1 93 ? 4.676 -5.867 7.666 1.00 97.50 93 LEU A C 1
ATOM 670 O O . LEU A 1 93 ? 4.276 -7.028 7.682 1.00 97.50 93 LEU A O 1
ATOM 674 N N . SER A 1 94 ? 4.020 -4.878 7.062 1.00 97.69 94 SER A N 1
ATOM 675 C CA . SER A 1 94 ? 2.683 -5.009 6.482 1.00 97.69 94 SER A CA 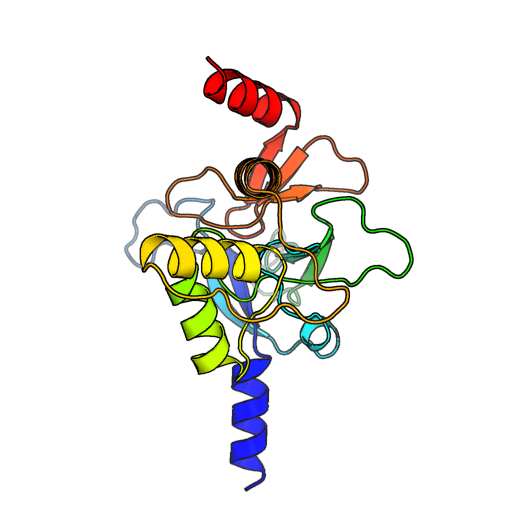1
ATOM 676 C C . SER A 1 94 ? 2.616 -4.380 5.090 1.00 97.69 94 SER A C 1
ATOM 678 O O . SER A 1 94 ? 3.326 -3.421 4.782 1.00 97.69 94 SER A O 1
ATOM 680 N N . LEU A 1 95 ? 1.769 -4.934 4.223 1.00 96.94 95 LEU A N 1
ATOM 681 C CA . LEU A 1 95 ? 1.501 -4.460 2.863 1.00 96.94 95 LEU A CA 1
ATOM 682 C C . LEU A 1 95 ? 0.019 -4.146 2.707 1.00 96.94 95 LEU A C 1
ATOM 684 O O . LEU A 1 95 ? -0.830 -4.754 3.347 1.00 96.94 95 LEU A O 1
ATOM 688 N N . SER A 1 96 ? -0.338 -3.260 1.782 1.00 96.50 96 SER A N 1
ATOM 689 C CA . SER A 1 96 ? -1.738 -3.191 1.369 1.00 96.50 96 SER A CA 1
ATOM 690 C C . SER A 1 96 ? -2.000 -4.186 0.247 1.00 96.50 96 SER A C 1
ATOM 692 O O . SER A 1 96 ? -1.326 -4.163 -0.781 1.00 96.50 96 SER A O 1
ATOM 694 N N . TYR A 1 97 ? -2.990 -5.058 0.431 1.00 95.38 97 TYR A N 1
ATOM 695 C CA . TYR A 1 97 ? -3.427 -6.007 -0.598 1.00 95.38 97 TYR A CA 1
ATOM 696 C C . TYR A 1 97 ? -4.416 -5.368 -1.581 1.00 95.38 97 TYR A C 1
ATOM 698 O O . TYR A 1 97 ? -4.717 -5.925 -2.635 1.00 95.38 97 TYR A O 1
ATOM 706 N N . VAL A 1 98 ? -4.935 -4.195 -1.222 1.00 94.94 98 VAL A N 1
ATOM 707 C CA . VAL A 1 98 ? -5.935 -3.431 -1.967 1.00 94.94 98 VAL A CA 1
ATOM 708 C C . VAL A 1 98 ? -5.461 -1.984 -2.131 1.00 94.94 98 VAL A C 1
ATOM 710 O O . VAL A 1 98 ? -4.628 -1.523 -1.346 1.00 94.94 98 VAL A O 1
ATOM 713 N N . PRO A 1 99 ? -5.948 -1.230 -3.125 1.00 93.50 99 PRO A N 1
ATOM 714 C CA . PRO A 1 99 ? -5.607 0.183 -3.251 1.00 93.50 99 PRO A CA 1
ATOM 715 C C . PRO A 1 99 ? -5.991 1.001 -2.011 1.00 93.50 99 PRO A C 1
ATOM 717 O O . PRO A 1 99 ? -7.072 0.844 -1.446 1.00 93.50 99 PRO A O 1
ATOM 720 N N . LEU A 1 100 ? -5.095 1.900 -1.596 1.00 95.62 100 LEU A N 1
ATOM 721 C CA . LEU A 1 100 ? -5.243 2.681 -0.360 1.00 95.62 100 LEU A CA 1
ATOM 722 C C . LEU A 1 100 ? -6.357 3.738 -0.427 1.00 95.62 100 LEU A C 1
ATOM 724 O O . LEU A 1 100 ? -6.880 4.130 0.616 1.00 95.62 100 LEU A O 1
ATOM 728 N N . LEU A 1 101 ? -6.700 4.200 -1.632 1.00 94.69 101 LEU A N 1
ATOM 729 C CA . LEU A 1 101 ? -7.704 5.245 -1.866 1.00 94.69 101 LEU A CA 1
ATOM 730 C C . LEU A 1 101 ? -9.128 4.713 -2.052 1.00 94.69 101 LEU A C 1
ATOM 732 O O . LEU A 1 101 ? -10.048 5.513 -2.174 1.00 94.69 101 LEU A O 1
ATOM 736 N N . TRP A 1 102 ? -9.321 3.393 -2.104 1.00 94.69 102 TRP A N 1
ATOM 737 C CA . TRP A 1 102 ? -10.671 2.822 -2.093 1.00 94.69 102 TRP A CA 1
ATOM 738 C C . TRP A 1 102 ? -11.361 3.130 -0.769 1.00 94.69 102 TRP A C 1
ATOM 740 O O . TRP A 1 102 ? -10.682 3.301 0.249 1.00 94.69 102 TRP A O 1
ATOM 750 N N . ASP A 1 103 ? -12.688 3.177 -0.763 1.00 95.12 103 ASP A N 1
ATOM 751 C CA . ASP A 1 103 ? -13.453 3.384 0.462 1.00 95.12 103 ASP A CA 1
ATOM 752 C C . ASP A 1 103 ? -13.320 2.197 1.428 1.00 95.12 103 ASP A C 1
ATOM 754 O O . ASP A 1 103 ? -12.886 1.092 1.081 1.00 95.12 103 ASP A O 1
ATOM 758 N N . GLY A 1 104 ? -13.646 2.453 2.695 1.00 95.69 104 GLY A N 1
ATOM 759 C CA . GLY A 1 104 ? -13.498 1.468 3.759 1.00 95.69 104 GLY A CA 1
ATOM 760 C C . GLY A 1 104 ? -14.317 0.201 3.522 1.00 95.69 104 GLY A C 1
ATOM 761 O O . GLY A 1 104 ? -13.849 -0.897 3.839 1.00 95.69 104 GLY A O 1
ATOM 762 N N . GLU A 1 105 ? -15.524 0.321 2.968 1.00 95.75 105 GLU A N 1
ATOM 763 C CA . GLU A 1 105 ? -16.404 -0.817 2.705 1.00 95.75 105 GLU A CA 1
ATOM 764 C C . GLU A 1 105 ? -15.853 -1.694 1.577 1.00 95.75 105 GLU A C 1
ATOM 766 O O . GLU A 1 105 ? -15.700 -2.903 1.775 1.00 95.75 105 GLU A O 1
ATOM 771 N N . GLU A 1 106 ? -15.469 -1.100 0.445 1.00 96.81 106 GLU A N 1
ATOM 772 C CA . GLU A 1 106 ? -14.868 -1.786 -0.699 1.00 96.81 106 GLU A CA 1
ATOM 773 C C . GLU A 1 106 ? -13.585 -2.521 -0.307 1.00 96.81 106 GLU A C 1
ATOM 775 O O . GLU A 1 106 ? -13.421 -3.704 -0.635 1.00 96.81 106 GLU A O 1
ATOM 780 N N . ARG A 1 107 ? -12.689 -1.874 0.456 1.00 97.50 107 ARG A N 1
ATOM 781 C CA . ARG A 1 107 ? -11.454 -2.517 0.939 1.00 97.50 107 ARG A CA 1
ATOM 782 C C . ARG A 1 107 ? -11.768 -3.738 1.799 1.00 97.50 107 ARG A C 1
ATOM 784 O O . ARG A 1 107 ? -11.239 -4.822 1.543 1.00 97.50 107 ARG A O 1
ATOM 791 N N . ARG A 1 108 ? -12.662 -3.605 2.784 1.00 97.44 108 ARG A N 1
ATOM 792 C CA . ARG A 1 108 ? -13.062 -4.717 3.667 1.00 97.44 108 ARG A CA 1
ATOM 793 C C . ARG A 1 108 ? -13.769 -5.833 2.896 1.00 97.44 108 ARG A C 1
ATOM 795 O O . ARG A 1 108 ? -13.487 -7.007 3.132 1.00 97.44 108 ARG A O 1
ATOM 802 N N . ALA A 1 109 ? -14.653 -5.489 1.962 1.00 97.69 109 ALA A N 1
ATOM 803 C CA . ALA A 1 109 ? -15.352 -6.449 1.115 1.00 97.69 109 ALA A CA 1
ATOM 804 C C . ALA A 1 109 ? -14.377 -7.242 0.238 1.00 97.69 109 ALA A C 1
ATOM 806 O O . ALA A 1 109 ? -14.485 -8.467 0.157 1.00 97.69 109 ALA A O 1
ATOM 807 N N . ARG A 1 110 ? -13.379 -6.574 -0.352 1.00 96.50 110 ARG A N 1
ATOM 808 C CA . ARG A 1 110 ? -12.322 -7.227 -1.130 1.00 96.50 110 ARG A CA 1
ATOM 809 C C . ARG A 1 110 ? -11.456 -8.140 -0.260 1.00 96.50 110 ARG A C 1
ATOM 811 O O . ARG A 1 110 ? -11.172 -9.259 -0.687 1.00 96.50 110 ARG A O 1
ATOM 818 N N . CYS A 1 111 ? -11.097 -7.709 0.953 1.00 97.06 111 CYS A N 1
ATOM 819 C CA . CYS A 1 111 ? -10.356 -8.531 1.914 1.00 97.06 111 CYS A CA 1
ATOM 820 C C . CYS A 1 111 ? -11.102 -9.825 2.269 1.00 97.06 111 CYS A C 1
ATOM 822 O O . CYS A 1 111 ? -10.530 -10.912 2.173 1.00 97.06 111 CYS A O 1
ATOM 824 N N . ARG A 1 112 ? -12.405 -9.733 2.563 1.00 97.00 112 ARG A N 1
ATOM 825 C CA . ARG A 1 112 ? -13.250 -10.912 2.805 1.00 97.00 112 ARG A CA 1
ATOM 826 C C . ARG A 1 112 ? -13.329 -11.826 1.588 1.00 97.00 112 ARG A C 1
ATOM 828 O O . ARG A 1 112 ? -13.171 -13.035 1.722 1.00 97.00 112 ARG A O 1
ATOM 835 N N . ALA A 1 113 ? -13.598 -11.254 0.416 1.00 95.62 113 ALA A N 1
ATOM 836 C CA . ALA A 1 113 ? -13.880 -12.023 -0.790 1.00 95.62 113 ALA A CA 1
ATOM 837 C C . ALA A 1 113 ? -12.654 -12.777 -1.320 1.00 95.62 113 ALA A C 1
ATOM 839 O O . ALA A 1 113 ? -12.797 -13.916 -1.755 1.00 95.62 113 ALA A O 1
ATOM 840 N N . LEU A 1 114 ? -11.473 -12.151 -1.299 1.00 93.06 114 LEU A N 1
ATOM 841 C CA . LEU A 1 114 ? -10.258 -12.745 -1.864 1.00 93.06 114 LEU A CA 1
ATOM 842 C C . LEU A 1 114 ? -9.390 -13.465 -0.839 1.00 93.06 114 LEU A C 1
ATOM 844 O O . LEU A 1 114 ? -8.779 -14.470 -1.175 1.00 93.06 114 LEU A O 1
ATOM 848 N N . PHE A 1 115 ? -9.326 -12.963 0.393 1.00 94.94 115 PHE A N 1
ATOM 849 C CA . PHE A 1 115 ? -8.372 -13.448 1.392 1.00 94.94 115 PHE A CA 1
ATOM 850 C C . PHE A 1 115 ? -9.051 -14.076 2.614 1.00 94.94 115 PHE A C 1
ATOM 852 O O . PHE A 1 115 ? -8.375 -14.630 3.478 1.00 94.94 115 PHE A O 1
ATOM 859 N N . GLY A 1 116 ? -10.383 -14.016 2.698 1.00 94.94 116 GLY A N 1
ATOM 860 C CA . GLY A 1 116 ? -11.154 -14.699 3.734 1.00 94.94 116 GLY A CA 1
ATOM 861 C C . GLY A 1 116 ? -11.055 -14.080 5.130 1.00 94.94 116 GLY A C 1
ATOM 862 O O . GLY A 1 116 ? -11.346 -14.775 6.101 1.00 94.94 116 GLY A O 1
ATOM 863 N N . PHE A 1 117 ? -10.660 -12.807 5.255 1.00 96.19 117 PHE A N 1
ATOM 864 C CA . PHE A 1 117 ? -10.577 -12.117 6.548 1.00 96.19 117 PHE A CA 1
ATOM 865 C C . PHE A 1 117 ? -11.279 -10.752 6.545 1.00 96.19 117 PHE A C 1
ATOM 867 O O . PHE A 1 117 ? -11.370 -10.070 5.523 1.00 96.19 117 PHE A O 1
ATOM 874 N N . ASP A 1 118 ? -11.738 -10.333 7.724 1.00 95.25 118 ASP A N 1
ATOM 875 C CA . ASP A 1 118 ? -12.235 -8.982 7.980 1.00 95.25 118 ASP A CA 1
ATOM 876 C C . ASP A 1 118 ? -11.093 -8.088 8.461 1.00 95.25 118 ASP A C 1
ATOM 878 O O . ASP A 1 118 ? -10.560 -8.287 9.553 1.00 95.25 118 ASP A O 1
ATOM 882 N N . CYS A 1 119 ? -10.706 -7.093 7.657 1.00 96.19 119 CYS A N 1
ATOM 883 C CA . CYS A 1 119 ? -9.671 -6.146 8.062 1.00 96.19 119 CYS A CA 1
ATOM 884 C C . CYS A 1 119 ? -10.159 -5.296 9.242 1.00 96.19 119 CYS A C 1
ATOM 886 O O . CYS A 1 119 ? -11.173 -4.604 9.145 1.00 96.19 119 CYS A O 1
ATOM 888 N N . ARG A 1 120 ? -9.408 -5.338 10.345 1.00 94.50 120 ARG A N 1
ATOM 889 C CA . ARG A 1 120 ? -9.656 -4.558 11.565 1.00 94.50 120 ARG A CA 1
ATOM 890 C C . ARG A 1 120 ? -8.451 -3.702 11.947 1.00 94.50 120 ARG A C 1
ATOM 892 O O . ARG A 1 120 ? -8.250 -3.439 13.119 1.00 94.50 120 ARG A O 1
ATOM 899 N N . CYS A 1 121 ? -7.622 -3.293 10.986 1.00 95.69 121 CYS A N 1
ATOM 900 C CA . CYS A 1 121 ? -6.505 -2.385 11.270 1.00 95.69 121 CYS A CA 1
ATOM 901 C C . CYS A 1 121 ? -6.993 -1.036 11.834 1.00 95.69 121 CYS A C 1
ATOM 903 O O . CYS A 1 121 ? -8.180 -0.710 11.737 1.00 95.69 121 CYS A O 1
ATOM 905 N N . ALA A 1 122 ? -6.072 -0.229 12.369 1.00 95.00 122 ALA A N 1
ATOM 906 C CA . ALA A 1 122 ? -6.385 1.046 13.021 1.00 95.00 122 ALA A CA 1
ATOM 907 C C . ALA A 1 122 ? -7.266 1.975 12.161 1.00 95.00 122 ALA A C 1
ATOM 909 O O . ALA A 1 122 ? -8.222 2.557 12.672 1.00 95.00 122 ALA A O 1
ATOM 910 N N . ARG A 1 123 ? -7.014 2.039 10.844 1.00 96.69 123 ARG A N 1
ATOM 911 C CA . ARG A 1 123 ? -7.846 2.801 9.895 1.00 96.69 123 ARG A CA 1
ATOM 912 C C . ARG A 1 123 ? -9.253 2.227 9.733 1.00 96.69 123 ARG A C 1
ATOM 914 O O . ARG A 1 123 ? -10.219 2.972 9.798 1.00 96.69 123 ARG A O 1
ATOM 921 N N . CYS A 1 124 ? -9.383 0.912 9.538 1.00 96.62 124 CYS A N 1
ATOM 922 C CA . CYS A 1 124 ? -10.701 0.286 9.366 1.00 96.62 124 CYS A CA 1
ATOM 923 C C . CYS A 1 124 ? -11.559 0.398 10.634 1.00 96.62 124 CYS A C 1
ATOM 925 O O . CYS A 1 124 ? -12.778 0.484 10.530 1.00 96.62 124 CYS A O 1
ATOM 927 N N . ARG A 1 125 ? -10.945 0.397 11.826 1.00 94.69 125 ARG A N 1
ATOM 928 C CA . ARG A 1 125 ? -11.663 0.630 13.089 1.00 94.69 125 ARG A CA 1
ATOM 929 C C . ARG A 1 125 ? -12.190 2.063 13.191 1.00 94.69 125 ARG A C 1
ATOM 931 O O . ARG A 1 125 ? -13.356 2.228 13.532 1.00 94.69 125 ARG A O 1
ATOM 938 N N . ALA A 1 126 ? -11.374 3.058 12.836 1.00 93.75 126 ALA A N 1
ATOM 939 C CA . ALA A 1 126 ? -11.800 4.459 12.798 1.00 93.75 126 ALA A CA 1
ATOM 940 C C . ALA A 1 126 ? -12.964 4.673 11.807 1.00 93.75 126 ALA A C 1
ATOM 942 O O . ALA A 1 126 ? -13.998 5.214 12.186 1.00 93.75 126 ALA A O 1
ATOM 943 N N . GLU A 1 127 ? -12.849 4.143 10.582 1.00 95.12 127 GLU A N 1
ATOM 944 C CA . GLU A 1 127 ? -13.919 4.181 9.565 1.00 95.12 127 GLU A CA 1
ATOM 945 C C . GLU A 1 127 ? -15.221 3.537 10.079 1.00 95.12 127 GLU A C 1
ATOM 947 O O . GLU A 1 127 ? -16.296 4.122 9.984 1.00 95.12 127 GLU A O 1
ATOM 952 N N . LEU A 1 128 ? -15.133 2.348 10.687 1.00 94.06 128 LEU A N 1
ATOM 953 C CA . LEU A 1 128 ? -16.289 1.643 11.252 1.00 94.06 128 LEU A CA 1
ATOM 954 C C . LEU A 1 128 ? -16.972 2.411 12.390 1.00 94.06 128 LEU A C 1
ATOM 956 O O . LEU A 1 128 ? -18.193 2.322 12.535 1.00 94.06 128 LEU A O 1
ATOM 960 N N . ARG A 1 129 ? -16.200 3.125 13.216 1.00 91.88 129 ARG A N 1
ATOM 961 C CA . ARG A 1 129 ? -16.750 3.977 14.273 1.00 91.88 129 ARG A CA 1
ATOM 962 C C . ARG A 1 129 ? -17.546 5.127 13.668 1.00 91.88 129 ARG A C 1
ATOM 964 O O . ARG A 1 129 ? -18.697 5.303 14.053 1.00 91.88 129 ARG A O 1
ATOM 971 N N . GLU A 1 130 ? -16.980 5.848 12.704 1.00 92.56 130 GLU A N 1
ATOM 972 C CA . GLU A 1 130 ? -17.690 6.939 12.024 1.00 92.56 130 GLU A CA 1
ATOM 973 C C . GLU A 1 130 ? -18.956 6.447 11.311 1.00 92.56 130 GLU A C 1
ATOM 975 O O . GLU A 1 130 ? -20.011 7.072 11.414 1.00 92.56 130 GLU A O 1
ATOM 980 N N . GLU A 1 131 ? -18.887 5.289 10.647 1.00 92.81 131 GLU A N 1
ATOM 981 C CA . GLU A 1 131 ? -20.045 4.643 10.017 1.00 92.81 131 GLU A CA 1
ATOM 982 C C . GLU A 1 131 ? -21.147 4.320 11.041 1.00 92.81 131 GLU A C 1
ATOM 984 O O . GLU A 1 131 ? -22.334 4.521 10.764 1.00 92.81 131 GLU A O 1
ATOM 989 N N . ALA A 1 132 ? -20.777 3.817 12.223 1.00 92.12 132 ALA A N 1
ATOM 990 C CA . ALA A 1 132 ? -21.720 3.507 13.293 1.00 92.12 132 ALA A CA 1
ATOM 991 C C . ALA A 1 132 ? -22.338 4.779 13.890 1.00 92.12 132 ALA A C 1
ATOM 993 O O . ALA A 1 132 ? -23.560 4.846 14.040 1.00 92.12 132 ALA A O 1
ATOM 994 N N . GLU A 1 133 ? -21.523 5.800 14.159 1.00 91.69 133 GLU A N 1
ATOM 995 C CA . GLU A 1 133 ? -21.960 7.099 14.677 1.00 91.69 133 GLU A CA 1
ATOM 996 C C . GLU A 1 133 ? -22.929 7.793 13.709 1.00 91.69 133 GLU A C 1
ATOM 998 O O . GLU A 1 133 ? -24.012 8.215 14.121 1.00 91.69 133 GLU A O 1
ATOM 1003 N N . ALA A 1 134 ? -22.616 7.813 12.409 1.00 92.06 134 ALA A N 1
ATOM 1004 C CA . ALA A 1 134 ? -23.491 8.362 11.371 1.00 92.06 134 ALA A CA 1
ATOM 1005 C C . ALA A 1 134 ? -24.845 7.632 11.274 1.00 92.06 134 ALA A C 1
ATOM 1007 O O . ALA A 1 134 ? -25.851 8.221 10.875 1.00 92.06 134 ALA A O 1
ATOM 1008 N N . GLN A 1 135 ? -24.889 6.353 11.657 1.00 91.88 135 GLN A N 1
ATOM 1009 C CA . GLN A 1 135 ? -26.100 5.526 11.677 1.00 91.88 135 GLN A CA 1
ATOM 1010 C C . GLN A 1 135 ? -26.798 5.493 13.047 1.00 91.88 135 GLN A C 1
ATOM 1012 O O . GLN A 1 135 ? -27.812 4.804 13.186 1.00 91.88 135 GLN A O 1
ATOM 1017 N N . GLY A 1 136 ? -26.270 6.189 14.060 1.00 90.12 136 GLY A N 1
ATOM 1018 C CA . GLY A 1 136 ? -26.785 6.147 15.431 1.00 90.12 136 GLY A CA 1
ATOM 1019 C C . GLY A 1 136 ? -26.702 4.759 16.081 1.00 90.12 136 GLY A C 1
ATOM 1020 O O . GLY A 1 136 ? -27.547 4.417 16.908 1.00 90.12 136 GLY A O 1
ATOM 1021 N N . LYS A 1 137 ? -25.730 3.935 15.673 1.00 88.81 137 LYS A N 1
ATOM 1022 C CA . LYS A 1 137 ? -25.480 2.587 16.201 1.00 88.81 137 LYS A CA 1
ATOM 1023 C C . LYS A 1 137 ? -24.285 2.594 17.147 1.00 88.81 137 LYS A C 1
ATOM 1025 O O . LYS A 1 137 ? -23.398 3.435 17.044 1.00 88.81 137 LYS A O 1
ATOM 1030 N N . GLU A 1 138 ? -24.234 1.613 18.042 1.00 81.25 138 GLU A N 1
ATOM 1031 C CA . GLU A 1 138 ? -23.026 1.364 18.826 1.00 81.25 138 GLU A CA 1
ATOM 1032 C C . GLU A 1 138 ? -21.905 0.857 17.912 1.00 81.25 138 GLU A C 1
ATOM 1034 O O . GLU A 1 138 ? -22.104 -0.056 17.103 1.00 81.25 138 GLU A O 1
ATOM 1039 N N . ALA A 1 139 ? -20.725 1.462 18.041 1.00 77.38 139 ALA A N 1
ATOM 1040 C CA . ALA A 1 139 ? -19.531 1.015 17.341 1.00 77.38 139 ALA A CA 1
ATOM 1041 C C . ALA A 1 139 ? -19.155 -0.416 17.777 1.00 77.38 139 ALA A C 1
ATOM 1043 O O . ALA A 1 139 ? -19.370 -0.788 18.937 1.00 77.38 139 ALA A O 1
ATOM 1044 N N . PRO A 1 140 ? -18.579 -1.235 16.879 1.00 75.56 140 PRO A N 1
ATOM 1045 C CA . PRO A 1 140 ? -18.105 -2.562 17.247 1.00 75.56 140 PRO A CA 1
ATOM 1046 C C . PRO A 1 140 ? -17.074 -2.461 18.378 1.00 75.56 140 PRO A C 1
ATOM 1048 O O . PRO A 1 140 ? -16.182 -1.617 18.339 1.00 75.56 140 PRO A O 1
ATOM 1051 N N . ALA A 1 141 ? -17.192 -3.330 19.385 1.00 67.44 141 ALA A N 1
ATOM 1052 C CA . ALA A 1 141 ? -16.268 -3.342 20.514 1.00 67.44 141 ALA A CA 1
ATOM 1053 C C . ALA A 1 141 ? -14.828 -3.577 20.024 1.00 67.44 141 ALA A C 1
ATOM 1055 O O . ALA A 1 141 ? -14.524 -4.640 19.474 1.00 67.44 141 ALA A O 1
ATOM 1056 N N . ALA A 1 142 ? -13.954 -2.589 20.228 1.00 62.69 142 ALA A N 1
ATOM 1057 C CA . ALA A 1 142 ? -12.519 -2.751 20.035 1.00 62.69 142 ALA A CA 1
ATOM 1058 C C . ALA A 1 142 ? -11.984 -3.762 21.062 1.00 62.69 142 ALA A C 1
ATOM 1060 O O . ALA A 1 142 ? -12.362 -3.727 22.238 1.00 62.69 142 ALA A O 1
ATOM 1061 N N . GLY A 1 143 ? -11.123 -4.682 20.627 1.00 59.66 143 GLY A N 1
ATOM 1062 C CA . GLY A 1 143 ? -10.404 -5.559 21.544 1.00 59.66 143 GLY A CA 1
ATOM 1063 C C . GLY A 1 143 ? -9.517 -4.742 22.488 1.00 59.66 143 GLY A C 1
ATOM 1064 O O . GLY A 1 143 ? -9.045 -3.659 22.144 1.00 59.66 143 GLY A O 1
ATOM 1065 N N . LEU A 1 144 ? -9.277 -5.242 23.701 1.00 40.72 144 LEU A N 1
ATOM 1066 C CA . LEU A 1 144 ? -8.368 -4.586 24.646 1.00 40.72 144 LEU A CA 1
ATOM 1067 C C . LEU A 1 144 ? -6.973 -4.432 24.011 1.00 40.72 144 LEU A C 1
ATOM 1069 O O . LEU A 1 144 ? -6.325 -5.431 23.708 1.00 40.72 144 LEU A O 1
ATOM 1073 N N . GLY A 1 145 ? -6.519 -3.187 23.833 1.00 58.75 145 GLY A N 1
ATOM 1074 C CA . GLY A 1 145 ? -5.223 -2.853 23.226 1.00 58.75 145 GLY A CA 1
ATOM 1075 C C . GLY A 1 145 ? -5.261 -2.541 21.724 1.00 58.75 145 GLY A C 1
ATOM 1076 O O . GLY A 1 145 ? -4.210 -2.345 21.122 1.00 58.75 145 GLY A O 1
ATOM 1077 N N . GLU A 1 146 ? -6.443 -2.488 21.110 1.00 66.81 146 GLU A N 1
ATOM 1078 C CA . GLU A 1 146 ? -6.606 -2.139 19.700 1.00 66.81 146 GLU A CA 1
ATOM 1079 C C . GLU A 1 146 ? -6.805 -0.627 19.509 1.00 66.81 146 GLU A C 1
ATOM 1081 O O . GLU A 1 146 ? -7.873 -0.094 19.798 1.00 66.81 146 GLU A O 1
ATOM 1086 N N . GLU A 1 147 ? -5.781 0.065 19.002 1.00 81.19 147 GLU A N 1
ATOM 1087 C CA . GLU A 1 147 ? -5.845 1.511 18.747 1.00 81.19 147 GLU A CA 1
ATOM 1088 C C . GLU A 1 147 ? -6.541 1.840 17.413 1.00 81.19 147 GLU A C 1
ATOM 1090 O O . GLU A 1 147 ? -6.416 1.120 16.414 1.00 81.19 147 GLU A O 1
ATOM 1095 N N . GLU A 1 148 ? -7.295 2.935 17.401 1.00 88.00 148 GLU A N 1
ATOM 1096 C CA . GLU A 1 148 ? -7.869 3.549 16.202 1.00 88.00 148 GLU A CA 1
ATOM 1097 C C . GLU A 1 148 ? -6.896 4.588 15.638 1.00 88.00 148 GLU A C 1
ATOM 1099 O O . GLU A 1 148 ? -6.121 5.193 16.378 1.00 88.00 148 GLU A O 1
ATOM 1104 N N . ALA A 1 149 ? -6.916 4.789 14.321 1.00 91.62 149 ALA A N 1
ATOM 1105 C CA . ALA A 1 149 ? -6.071 5.800 13.699 1.00 91.62 149 ALA A CA 1
ATOM 1106 C C . ALA A 1 149 ? -6.655 7.207 13.912 1.00 91.62 149 ALA A C 1
ATOM 1108 O O . ALA A 1 149 ? -7.854 7.414 13.747 1.00 91.62 149 ALA A O 1
ATOM 1109 N N . ASP A 1 150 ? -5.795 8.186 14.205 1.00 93.50 150 ASP A N 1
ATOM 1110 C CA . ASP A 1 150 ? -6.147 9.607 14.107 1.00 93.50 150 ASP A CA 1
ATOM 1111 C C . ASP A 1 150 ? -6.336 9.974 12.626 1.00 93.50 150 ASP A C 1
ATOM 1113 O O . ASP A 1 150 ? -5.449 9.738 11.803 1.00 93.50 150 ASP A O 1
ATOM 1117 N N . TRP A 1 151 ? -7.471 10.573 12.269 1.00 93.62 151 TRP A N 1
ATOM 1118 C CA . TRP A 1 151 ? -7.769 10.968 10.892 1.00 93.62 151 TRP A CA 1
ATOM 1119 C C . TRP A 1 151 ? -6.758 11.928 10.281 1.00 93.62 151 TRP A C 1
ATOM 1121 O O . TRP A 1 151 ? -6.413 11.779 9.114 1.00 93.62 151 TRP A O 1
ATOM 1131 N N . ARG A 1 152 ? -6.179 12.838 11.071 1.00 93.06 152 ARG A N 1
ATOM 1132 C CA . ARG A 1 152 ? -5.108 13.715 10.575 1.00 93.06 152 ARG A CA 1
ATOM 1133 C C . ARG A 1 152 ? -3.882 12.906 10.180 1.00 93.06 152 ARG A C 1
ATOM 1135 O O . ARG A 1 152 ? -3.203 13.240 9.212 1.00 93.06 152 ARG A O 1
ATOM 1142 N N . TYR A 1 153 ? -3.591 11.842 10.927 1.00 93.69 153 TYR A N 1
ATOM 1143 C CA . TYR A 1 153 ? -2.524 10.918 10.568 1.00 93.69 153 TYR A CA 1
ATOM 1144 C C . TYR A 1 153 ? -2.868 10.153 9.287 1.00 93.69 153 TYR A C 1
ATOM 1146 O O . TYR A 1 153 ? -2.007 10.045 8.417 1.00 93.69 153 TYR A O 1
ATOM 1154 N N . VAL A 1 154 ? -4.111 9.680 9.132 1.00 95.62 154 VAL A N 1
ATOM 1155 C CA . VAL A 1 154 ? -4.577 9.017 7.899 1.00 95.62 154 VAL A CA 1
ATOM 1156 C C . VAL A 1 154 ? -4.420 9.938 6.687 1.00 95.62 154 VAL A C 1
ATOM 1158 O O . VAL A 1 154 ? -3.827 9.524 5.692 1.00 95.62 154 VAL A O 1
ATOM 1161 N N . ASP A 1 155 ? -4.877 11.185 6.778 1.00 93.94 155 ASP A N 1
ATOM 1162 C CA . ASP A 1 155 ? -4.815 12.156 5.681 1.00 93.94 155 ASP A CA 1
ATOM 1163 C C . ASP A 1 155 ? -3.372 12.452 5.271 1.00 93.94 155 ASP A C 1
ATOM 1165 O O . ASP A 1 155 ? -3.016 12.352 4.095 1.00 93.94 155 ASP A O 1
ATOM 1169 N N . VAL A 1 156 ? -2.505 12.742 6.247 1.00 94.56 156 VAL A N 1
ATOM 1170 C CA . VAL A 1 156 ? -1.078 12.986 5.996 1.00 94.56 156 VAL A CA 1
ATOM 1171 C C . VAL A 1 156 ? -0.401 11.736 5.435 1.00 94.56 156 VAL A C 1
ATOM 1173 O O . VAL A 1 156 ? 0.425 11.845 4.528 1.00 94.56 156 VAL A O 1
ATOM 1176 N N . PHE A 1 157 ? -0.754 10.545 5.926 1.00 96.38 157 PHE A N 1
ATOM 1177 C CA . PHE A 1 157 ? -0.225 9.282 5.419 1.00 96.38 157 PHE A CA 1
ATOM 1178 C C . PHE A 1 157 ? -0.602 9.079 3.951 1.00 96.38 157 PHE A C 1
ATOM 1180 O O . PHE A 1 157 ? 0.268 8.792 3.129 1.00 96.38 157 PHE A O 1
ATOM 1187 N N . LEU A 1 158 ? -1.881 9.241 3.602 1.00 95.75 158 LEU A N 1
ATOM 1188 C CA . LEU A 1 158 ? -2.350 9.075 2.229 1.00 95.75 158 LEU A CA 1
ATOM 1189 C C . LEU A 1 158 ? -1.725 10.126 1.313 1.00 95.75 158 LEU A C 1
ATOM 1191 O O . LEU A 1 158 ? -1.201 9.768 0.259 1.00 95.75 158 LEU A O 1
ATOM 1195 N N . LEU A 1 159 ? -1.675 11.387 1.744 1.00 94.25 159 LEU A N 1
ATOM 1196 C CA . LEU A 1 159 ? -1.016 12.451 0.995 1.00 94.25 159 LEU A CA 1
ATOM 1197 C C . LEU A 1 159 ? 0.463 12.137 0.751 1.00 94.25 159 LEU A C 1
ATOM 1199 O O . LEU A 1 159 ? 0.938 12.319 -0.368 1.00 94.25 159 LEU A O 1
ATOM 1203 N N . LYS A 1 160 ? 1.190 11.641 1.763 1.00 95.50 160 LYS A N 1
ATOM 1204 C CA . LYS A 1 160 ? 2.638 11.379 1.701 1.00 95.50 160 LYS A CA 1
ATOM 1205 C C . LYS A 1 160 ? 3.011 10.093 0.963 1.00 95.50 160 LYS A C 1
ATOM 1207 O O . LYS A 1 160 ? 4.045 10.055 0.290 1.00 95.50 160 LYS A O 1
ATOM 1212 N N . TYR A 1 161 ? 2.197 9.051 1.067 1.00 96.81 161 TYR A N 1
ATOM 1213 C CA . TYR A 1 161 ? 2.564 7.714 0.600 1.00 96.81 161 TYR A CA 1
ATOM 1214 C C . TYR A 1 161 ? 1.722 7.196 -0.559 1.00 96.81 161 TYR A C 1
ATOM 1216 O O . TYR A 1 161 ? 2.059 6.154 -1.114 1.00 96.81 161 TYR A O 1
ATOM 1224 N N . VAL A 1 162 ? 0.686 7.910 -0.995 1.00 96.19 162 VAL A N 1
ATOM 1225 C CA . VAL A 1 162 ? -0.024 7.590 -2.238 1.00 96.19 162 VAL A CA 1
ATOM 1226 C C . VAL A 1 162 ? 0.477 8.473 -3.377 1.00 96.19 162 VAL A C 1
ATOM 1228 O O . VAL A 1 162 ? 0.728 9.665 -3.220 1.00 96.19 162 VAL A O 1
ATOM 1231 N N . CYS A 1 163 ? 0.642 7.874 -4.553 1.00 93.75 163 CYS A N 1
ATOM 1232 C CA . CYS A 1 163 ? 1.036 8.573 -5.765 1.00 93.75 163 CYS A CA 1
ATOM 1233 C C . CYS A 1 163 ? -0.021 9.610 -6.169 1.00 93.75 163 CYS A C 1
ATOM 1235 O O . CYS A 1 163 ? -1.161 9.252 -6.457 1.00 93.75 163 CYS A O 1
ATOM 1237 N N . ALA A 1 164 ? 0.394 10.873 -6.286 1.00 90.81 164 ALA A N 1
ATOM 1238 C CA . ALA A 1 164 ? -0.465 11.986 -6.692 1.00 90.81 164 ALA A CA 1
ATOM 1239 C C . ALA A 1 164 ? -0.904 11.937 -8.168 1.00 90.81 164 ALA A C 1
ATOM 1241 O O . ALA A 1 164 ? -1.756 12.714 -8.597 1.00 90.81 164 ALA A O 1
ATOM 1242 N N . ARG A 1 165 ? -0.328 11.038 -8.980 1.00 88.94 165 AR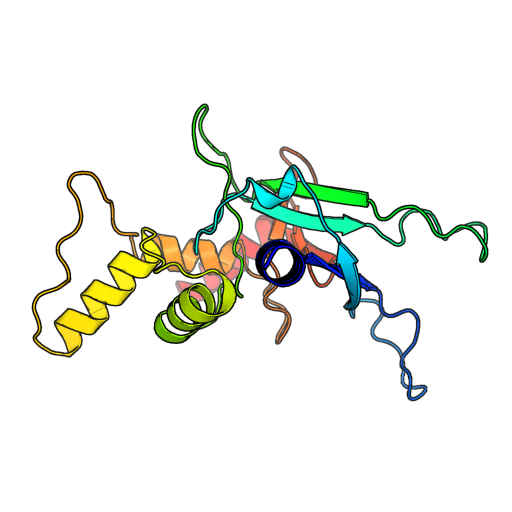G A N 1
ATOM 1243 C CA . ARG A 1 165 ? -0.679 10.943 -10.397 1.00 88.94 165 ARG A CA 1
ATOM 1244 C C . ARG A 1 165 ? -2.119 10.435 -10.555 1.00 88.94 165 ARG A C 1
ATOM 1246 O O . ARG A 1 165 ? -2.406 9.331 -10.076 1.00 88.94 165 ARG A O 1
ATOM 1253 N N . PRO A 1 166 ? -2.994 11.165 -11.274 1.00 87.06 166 PRO A N 1
ATOM 1254 C CA . PRO A 1 166 ? -4.377 10.749 -11.478 1.00 87.06 166 PRO A CA 1
ATOM 1255 C C . PRO A 1 166 ? -4.468 9.325 -12.032 1.00 87.06 166 PRO A C 1
ATOM 1257 O O . PRO A 1 166 ? -3.781 8.978 -12.992 1.00 87.06 166 PRO A O 1
ATOM 1260 N N . GLY A 1 167 ? -5.291 8.490 -11.397 1.00 85.31 167 GLY A N 1
ATOM 1261 C CA . GLY A 1 167 ? -5.521 7.103 -11.811 1.00 85.31 167 GLY A CA 1
ATOM 1262 C C . GLY A 1 167 ? -4.398 6.105 -11.493 1.00 85.31 167 GLY A C 1
ATOM 1263 O O . GLY A 1 167 ? -4.561 4.928 -11.795 1.00 85.31 167 GLY A O 1
ATOM 1264 N N . CYS A 1 168 ? -3.280 6.520 -10.881 1.00 88.25 168 CYS A N 1
ATOM 1265 C CA . CYS A 1 168 ? -2.202 5.593 -10.519 1.00 88.25 168 CYS A CA 1
ATOM 1266 C C . CYS A 1 168 ? -2.539 4.786 -9.256 1.00 88.25 168 CYS A C 1
ATOM 1268 O O . CYS A 1 168 ? -2.530 3.558 -9.282 1.00 88.25 168 CYS A O 1
ATOM 1270 N N . GLY A 1 169 ? -2.797 5.472 -8.136 1.00 88.25 169 GLY A N 1
ATOM 1271 C CA . GLY A 1 169 ? -3.105 4.837 -6.846 1.00 88.25 169 GLY A CA 1
ATOM 1272 C C . GLY A 1 169 ? -1.971 3.998 -6.236 1.00 88.25 169 GLY A C 1
ATOM 1273 O O . GLY A 1 169 ? -2.188 3.331 -5.226 1.00 88.25 169 GLY A O 1
ATOM 1274 N N . GLY A 1 170 ? -0.776 4.013 -6.837 1.00 93.12 170 GLY A N 1
ATOM 1275 C CA . GLY A 1 170 ? 0.399 3.310 -6.326 1.00 93.12 170 GLY A CA 1
ATOM 1276 C C . GLY A 1 170 ? 0.959 3.932 -5.050 1.00 93.12 170 GLY A C 1
ATOM 1277 O O . GLY A 1 170 ? 0.658 5.075 -4.709 1.00 93.12 170 GLY A O 1
ATOM 1278 N N . THR A 1 171 ? 1.823 3.190 -4.372 1.00 96.31 171 THR A N 1
ATOM 1279 C CA . THR A 1 171 ? 2.438 3.590 -3.106 1.00 96.31 171 THR A CA 1
ATOM 1280 C C . THR A 1 171 ? 3.844 4.134 -3.342 1.00 96.31 171 THR A C 1
ATOM 1282 O O . THR A 1 171 ? 4.626 3.561 -4.102 1.00 96.31 171 THR A O 1
ATOM 1285 N N . LEU A 1 172 ? 4.160 5.257 -2.706 1.00 96.44 172 LEU A N 1
ATOM 1286 C CA . LEU A 1 172 ? 5.467 5.901 -2.718 1.00 96.44 172 LEU A CA 1
ATOM 1287 C C . LEU A 1 172 ? 6.310 5.367 -1.557 1.00 96.44 172 LEU A C 1
ATOM 1289 O O . LEU A 1 172 ? 5.862 5.381 -0.414 1.00 96.44 172 LEU A O 1
ATOM 1293 N N . ALA A 1 173 ? 7.540 4.942 -1.835 1.00 96.44 173 ALA A N 1
ATOM 1294 C CA . ALA A 1 173 ? 8.518 4.607 -0.800 1.00 96.44 173 ALA A CA 1
ATOM 1295 C C . ALA A 1 173 ? 9.885 5.225 -1.130 1.00 96.44 173 ALA A C 1
ATOM 1297 O O . ALA A 1 173 ? 10.183 5.414 -2.312 1.00 96.44 173 ALA A O 1
ATOM 1298 N N . PRO A 1 174 ? 10.726 5.532 -0.126 1.00 95.31 174 PRO A N 1
ATOM 1299 C CA . PRO A 1 174 ? 12.069 6.057 -0.346 1.00 95.31 174 PRO A CA 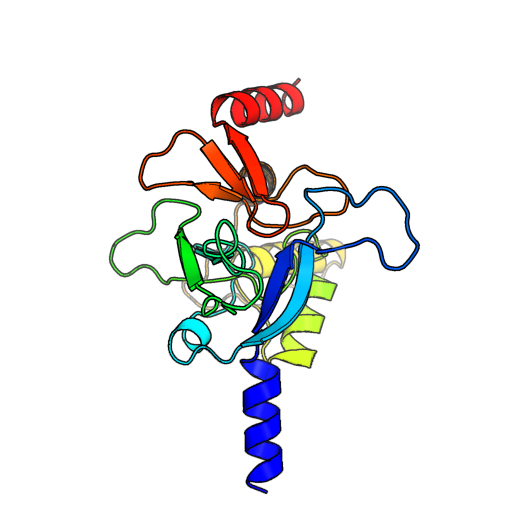1
ATOM 1300 C C . PRO A 1 174 ? 12.876 5.202 -1.330 1.00 95.31 174 PRO A C 1
ATOM 1302 O O . PRO A 1 174 ? 12.876 3.971 -1.249 1.00 95.31 174 PRO A O 1
ATOM 1305 N N . GLU A 1 175 ? 13.592 5.853 -2.249 1.00 91.25 175 GLU A N 1
ATOM 1306 C CA . GLU A 1 175 ? 14.426 5.160 -3.248 1.00 91.25 175 GLU A CA 1
ATOM 1307 C C . GLU A 1 175 ? 15.586 4.384 -2.615 1.00 91.25 175 GLU A C 1
ATOM 1309 O O . GLU A 1 175 ? 16.033 3.358 -3.125 1.00 91.25 175 GLU A O 1
ATOM 1314 N N . ALA A 1 176 ? 16.070 4.893 -1.487 1.00 87.25 176 ALA A N 1
ATOM 1315 C CA . ALA A 1 176 ? 17.126 4.307 -0.686 1.00 87.25 176 ALA A CA 1
ATOM 1316 C C . ALA A 1 176 ? 16.912 4.679 0.790 1.00 87.25 176 ALA A C 1
ATOM 1318 O O . ALA A 1 176 ? 16.237 5.675 1.081 1.00 87.25 176 ALA A O 1
ATOM 1319 N N . PRO A 1 177 ? 17.506 3.931 1.735 1.00 84.69 177 PRO A N 1
ATOM 1320 C CA . PRO A 1 177 ? 17.507 4.314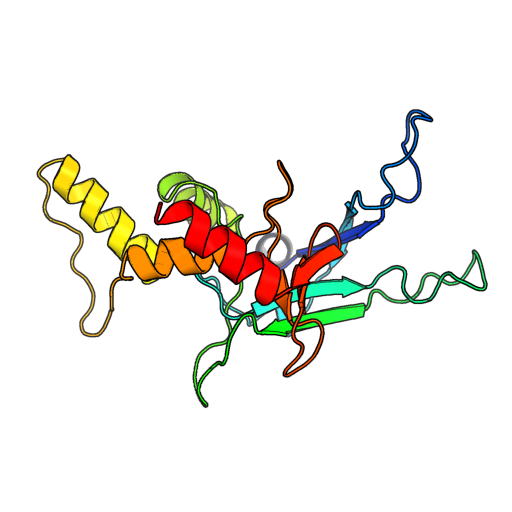 3.143 1.00 84.69 177 PRO A CA 1
ATOM 1321 C C . PRO A 1 177 ? 18.044 5.741 3.328 1.00 84.69 177 PRO A C 1
ATOM 1323 O O . PRO A 1 177 ? 19.166 6.041 2.928 1.00 84.69 177 PRO A O 1
ATOM 1326 N N . GLY A 1 178 ? 17.234 6.627 3.914 1.00 81.25 178 GLY A N 1
ATOM 1327 C CA . GLY A 1 178 ? 17.590 8.038 4.121 1.00 81.25 178 GLY A CA 1
ATOM 1328 C C . GLY A 1 178 ? 17.540 8.924 2.867 1.00 81.25 178 GLY A C 1
ATOM 1329 O O . GLY A 1 178 ? 17.988 10.067 2.926 1.00 81.25 178 GLY A O 1
ATOM 1330 N N . GLY A 1 179 ? 17.016 8.428 1.742 1.00 85.81 179 GLY A N 1
ATOM 1331 C CA . GLY A 1 179 ? 16.817 9.228 0.533 1.00 85.81 179 GLY A CA 1
ATOM 1332 C C . GLY A 1 179 ? 15.797 10.355 0.734 1.00 85.81 179 GLY A C 1
ATOM 1333 O O . GLY A 1 179 ? 14.827 10.203 1.471 1.00 85.81 179 GLY A O 1
ATOM 1334 N N . SER A 1 180 ? 16.000 11.482 0.048 1.00 88.25 180 SER A N 1
ATOM 1335 C CA . SER A 1 180 ? 15.107 12.655 0.088 1.00 88.25 180 SER A CA 1
ATOM 1336 C C . SER A 1 180 ? 13.972 12.610 -0.942 1.00 88.25 180 SER A C 1
ATOM 1338 O O . SER A 1 180 ? 13.203 13.567 -1.057 1.00 88.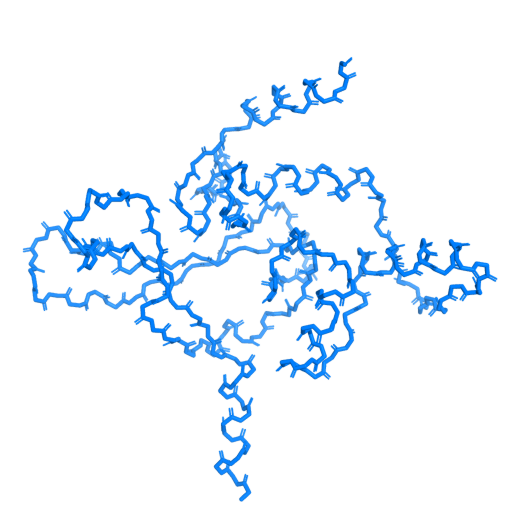25 180 SER A O 1
ATOM 1340 N N . ALA A 1 181 ? 13.881 11.519 -1.704 1.00 93.88 181 ALA A N 1
ATOM 1341 C CA . ALA A 1 181 ? 12.853 11.280 -2.702 1.00 93.88 181 ALA A CA 1
ATOM 1342 C C . ALA A 1 181 ? 12.228 9.898 -2.508 1.00 93.88 181 ALA A C 1
ATOM 1344 O O . ALA A 1 181 ? 12.908 8.927 -2.153 1.00 93.88 181 ALA A O 1
ATOM 1345 N N . ALA A 1 182 ? 10.926 9.828 -2.763 1.00 95.38 182 ALA A N 1
ATOM 1346 C CA . ALA A 1 182 ? 10.158 8.600 -2.811 1.00 95.38 182 ALA A CA 1
ATOM 1347 C C . ALA A 1 182 ? 9.770 8.278 -4.258 1.00 95.38 182 ALA A C 1
ATOM 1349 O O . ALA A 1 182 ? 9.437 9.176 -5.029 1.00 95.38 182 ALA A O 1
ATOM 1350 N N . GLU A 1 183 ? 9.800 6.999 -4.616 1.00 94.19 183 GLU A N 1
ATOM 1351 C CA . GLU A 1 183 ? 9.428 6.465 -5.926 1.00 94.19 183 GLU A CA 1
ATOM 1352 C C . GLU A 1 183 ? 8.132 5.660 -5.814 1.00 94.19 183 GLU A C 1
ATOM 1354 O O . GLU A 1 183 ? 7.924 4.913 -4.856 1.00 94.19 183 GLU A O 1
ATOM 1359 N N . CYS A 1 184 ? 7.249 5.808 -6.801 1.00 93.50 184 CYS A N 1
ATOM 1360 C CA . CYS A 1 184 ? 5.992 5.079 -6.859 1.00 93.50 184 CYS A CA 1
ATOM 1361 C C . CYS A 1 184 ? 6.228 3.660 -7.371 1.00 93.50 184 CYS A C 1
ATOM 1363 O O . CYS A 1 184 ? 6.734 3.469 -8.476 1.00 93.50 184 CYS A O 1
ATOM 1365 N N . ASN A 1 185 ? 5.757 2.666 -6.626 1.00 91.50 185 ASN A N 1
ATOM 1366 C CA . ASN A 1 185 ? 5.906 1.263 -6.992 1.00 91.50 185 ASN A CA 1
ATOM 1367 C C . ASN A 1 185 ? 5.082 0.815 -8.215 1.00 91.50 185 ASN A C 1
ATOM 1369 O O . ASN A 1 185 ? 5.304 -0.277 -8.733 1.00 91.50 185 ASN A O 1
ATOM 1373 N N . VAL A 1 186 ? 4.144 1.647 -8.683 1.00 88.88 186 VAL A N 1
ATOM 1374 C CA . VAL A 1 186 ? 3.334 1.380 -9.879 1.00 88.88 186 VAL A CA 1
ATOM 1375 C C . VAL A 1 186 ? 3.882 2.127 -11.089 1.00 88.88 186 VAL A C 1
ATOM 1377 O O . VAL A 1 186 ? 4.250 1.489 -12.062 1.00 88.88 186 VAL A O 1
ATOM 1380 N N . CYS A 1 187 ? 3.954 3.460 -11.075 1.00 86.94 187 CYS A N 1
ATOM 1381 C CA . CYS A 1 187 ? 4.333 4.229 -12.272 1.00 86.94 187 CYS A CA 1
ATOM 1382 C C . CYS A 1 187 ? 5.798 4.693 -12.289 1.00 86.94 187 CYS A C 1
ATOM 1384 O O . CYS A 1 187 ? 6.260 5.220 -13.299 1.00 86.94 187 CYS A O 1
ATOM 1386 N N . GLY A 1 188 ? 6.541 4.521 -11.191 1.00 87.38 188 GLY A N 1
ATOM 1387 C CA . GLY A 1 188 ? 7.919 5.009 -11.055 1.00 87.38 188 GLY A CA 1
ATOM 1388 C C . GLY A 1 188 ? 8.051 6.533 -10.945 1.00 87.38 188 GLY A C 1
ATOM 1389 O O . GLY A 1 188 ? 9.167 7.046 -10.976 1.00 87.38 188 GLY A O 1
ATOM 1390 N N . ALA A 1 189 ? 6.940 7.275 -10.837 1.00 89.19 189 ALA A N 1
ATOM 1391 C CA . ALA A 1 189 ? 6.991 8.709 -10.566 1.00 89.19 189 ALA A CA 1
ATOM 1392 C C . ALA A 1 189 ? 7.687 8.962 -9.227 1.00 89.19 189 ALA A C 1
ATOM 1394 O O . ALA A 1 189 ? 7.487 8.209 -8.270 1.00 89.19 189 ALA A O 1
ATOM 1395 N N . LYS A 1 190 ? 8.484 10.026 -9.173 1.00 92.81 190 LYS A N 1
ATOM 1396 C CA . LYS A 1 190 ? 9.212 10.426 -7.974 1.00 92.81 190 LYS A CA 1
ATOM 1397 C C . LYS A 1 190 ? 8.594 11.674 -7.374 1.00 92.81 190 LYS A C 1
ATOM 1399 O O . LYS A 1 190 ? 8.110 12.524 -8.116 1.00 92.81 190 LYS A O 1
ATOM 1404 N N . ARG A 1 191 ? 8.653 11.776 -6.051 1.00 94.81 191 ARG A N 1
ATOM 1405 C CA . ARG A 1 191 ? 8.322 12.990 -5.307 1.00 94.81 191 ARG A CA 1
ATOM 1406 C C . ARG A 1 191 ? 9.354 13.207 -4.215 1.00 94.81 191 ARG A C 1
ATOM 1408 O O . ARG A 1 191 ? 9.680 12.288 -3.464 1.00 94.81 191 ARG A O 1
ATOM 1415 N N . THR A 1 192 ? 9.884 14.412 -4.152 1.00 95.12 192 THR A N 1
ATOM 1416 C CA . THR A 1 192 ? 10.826 14.846 -3.126 1.00 95.12 192 THR A CA 1
ATOM 1417 C C . THR A 1 192 ? 10.095 15.229 -1.843 1.00 95.12 192 THR A C 1
ATOM 1419 O O . THR A 1 192 ? 8.928 15.617 -1.865 1.00 95.12 192 THR A O 1
ATOM 1422 N N . GLU A 1 193 ? 10.794 15.172 -0.709 1.00 91.75 193 GLU A N 1
ATOM 1423 C CA . GLU A 1 193 ? 10.245 15.661 0.564 1.00 91.75 193 GLU A CA 1
ATOM 1424 C C . GLU A 1 193 ? 9.869 17.150 0.473 1.00 91.75 193 GLU A C 1
ATOM 1426 O O . GLU A 1 193 ? 8.879 17.572 1.058 1.00 91.75 193 GLU A O 1
ATOM 1431 N N . LYS A 1 194 ? 10.619 17.940 -0.310 1.00 93.19 194 LYS A N 1
ATOM 1432 C CA . LYS A 1 194 ? 10.318 19.356 -0.550 1.00 93.19 194 LYS A CA 1
ATOM 1433 C C . LYS A 1 194 ? 8.962 19.537 -1.241 1.00 93.19 194 LYS A C 1
ATOM 1435 O O . LYS A 1 194 ? 8.149 20.302 -0.743 1.00 93.19 194 LYS A O 1
ATOM 1440 N N . GLU A 1 195 ? 8.725 18.831 -2.348 1.00 94.00 195 GLU A N 1
ATOM 1441 C CA . GLU A 1 195 ? 7.447 18.897 -3.078 1.00 94.00 195 GLU A CA 1
ATOM 1442 C C . GLU A 1 195 ? 6.280 18.463 -2.182 1.00 94.00 195 GLU A C 1
ATOM 1444 O O . GLU A 1 195 ? 5.250 19.124 -2.146 1.00 94.00 195 GLU A O 1
ATOM 1449 N N . PHE A 1 196 ? 6.466 17.405 -1.384 1.00 93.38 196 PHE A N 1
ATOM 1450 C CA . PHE A 1 196 ? 5.461 16.981 -0.408 1.00 93.38 196 PHE A CA 1
ATOM 1451 C C . PHE A 1 196 ? 5.139 18.075 0.627 1.00 93.38 196 PHE A C 1
ATOM 1453 O O . PHE A 1 196 ? 3.973 18.298 0.942 1.00 93.38 196 PHE A O 1
ATOM 1460 N N . LEU A 1 197 ? 6.151 18.759 1.167 1.00 92.50 197 LEU A N 1
ATOM 1461 C CA . LEU A 1 197 ? 5.941 19.840 2.135 1.00 92.50 197 LEU A CA 1
ATOM 1462 C C . LEU A 1 197 ? 5.216 21.043 1.516 1.00 92.50 197 LEU A C 1
ATOM 1464 O O . LEU A 1 197 ? 4.362 21.633 2.174 1.00 92.50 197 LEU A O 1
ATOM 1468 N N . GLU A 1 198 ? 5.526 21.386 0.264 1.00 92.25 198 GLU A N 1
ATOM 1469 C CA . GLU A 1 198 ? 4.830 22.440 -0.488 1.00 92.25 198 GLU A CA 1
ATOM 1470 C C . GLU A 1 198 ? 3.352 22.075 -0.728 1.00 92.25 198 GLU A C 1
ATOM 1472 O O . GLU A 1 198 ? 2.470 22.900 -0.495 1.00 92.25 198 GLU A O 1
ATOM 1477 N N . GLU A 1 199 ? 3.064 20.824 -1.106 1.00 90.19 199 GLU A N 1
ATOM 1478 C CA . GLU A 1 199 ? 1.695 20.300 -1.237 1.00 90.19 199 GLU A CA 1
ATOM 1479 C C . GLU A 1 199 ? 0.933 20.337 0.097 1.00 90.19 199 GLU A C 1
ATOM 1481 O O . GLU A 1 199 ? -0.229 20.739 0.142 1.00 90.19 199 GLU A O 1
ATOM 1486 N N . LEU A 1 200 ? 1.584 19.938 1.195 1.00 90.00 200 LEU A N 1
ATOM 1487 C CA . LEU A 1 200 ? 0.979 19.940 2.525 1.00 90.00 200 LEU A CA 1
ATOM 1488 C C . LEU A 1 200 ? 0.637 21.360 2.990 1.00 90.00 200 LEU A C 1
ATOM 1490 O O . LEU A 1 200 ? -0.433 21.566 3.558 1.00 90.00 200 LEU A O 1
ATOM 1494 N N . GLN A 1 201 ? 1.522 22.331 2.745 1.00 90.25 201 GLN A N 1
ATOM 1495 C CA . GLN A 1 201 ? 1.272 23.733 3.076 1.00 90.25 201 GLN A CA 1
ATOM 1496 C C . GLN A 1 201 ? 0.089 24.289 2.272 1.00 90.25 201 GLN A C 1
ATOM 1498 O O . GLN A 1 201 ? -0.776 24.945 2.843 1.00 90.25 201 GLN A O 1
ATOM 1503 N N . ALA A 1 202 ? 0.006 23.969 0.979 1.00 88.38 202 ALA A N 1
ATOM 1504 C CA . ALA A 1 202 ? -1.081 24.428 0.116 1.00 88.38 202 ALA A CA 1
ATOM 1505 C C . ALA A 1 202 ? -2.472 23.902 0.528 1.00 88.38 202 ALA A C 1
ATOM 1507 O O . ALA A 1 202 ? -3.475 24.501 0.162 1.00 88.38 202 ALA A O 1
ATOM 1508 N N . LEU A 1 203 ? -2.552 22.795 1.277 1.00 81.25 203 LEU A N 1
ATOM 1509 C CA . LEU A 1 203 ? -3.811 22.266 1.823 1.00 81.25 203 LEU A CA 1
ATOM 1510 C C . LEU A 1 203 ? -4.236 22.932 3.142 1.00 81.25 203 LEU A C 1
ATOM 1512 O O . LEU A 1 203 ? -5.346 22.691 3.616 1.00 81.25 203 LEU A O 1
ATOM 1516 N N . GLN A 1 204 ? -3.347 23.709 3.765 1.00 77.06 204 GLN A N 1
ATOM 1517 C CA . GLN A 1 204 ? -3.596 24.413 5.027 1.00 77.06 204 GLN A CA 1
ATOM 1518 C C . GLN A 1 204 ? -3.991 25.886 4.826 1.00 77.06 204 GLN A C 1
ATOM 1520 O O . GLN A 1 204 ? -4.386 26.535 5.797 1.00 77.06 204 GLN A O 1
ATOM 1525 N N . GLU A 1 205 ? -3.870 26.394 3.597 1.00 66.25 205 GLU A N 1
ATOM 1526 C CA . GLU A 1 205 ? -4.264 27.742 3.158 1.00 66.25 205 GLU A CA 1
ATOM 1527 C C . GLU A 1 205 ? -5.680 27.742 2.558 1.00 66.25 205 GLU A C 1
ATOM 1529 O O . GLU A 1 205 ? -6.429 28.705 2.849 1.00 66.25 205 GLU A O 1
#

pLDDT: mean 85.51, std 14.87, range [40.0, 97.75]

Radius of gyration: 19.09 Å; chains: 1; bounding box: 49×60×57 Å

Secondary structure (DSSP, 8-state):
-HHHHHHHHHHHHEEEEEEE-SS-TTSS---TT-EEEEEEEE-TTGGGSEE-SS-SEEEEEE-STTTTS-TT-----EEEEEESS---TTPPPEE-SS-TTS-HHHHHHHHHHHHS----SHHHHHHHHHHHHHTTPPPPPPPTT-PPPPHHHHHHHHHHHB--STTT-PBEEESSTT-SEEEETTT--EEEHHHHHHHHHHTT-